Protein AF-A0A3M0XIN8-F1 (afdb_monomer)

pLDDT: mean 75.92, std 19.98, range [23.17, 98.25]

Nearest PDB structures (foldseek):
  4cpk-assembly1_A  TM=5.750E-01  e=1.417E-03  Staphylococcus aureus subsp. aureus Mu50
  8i2f-assembly2_C  TM=5.370E-01  e=3.626E-02  Bacillus subtilis subsp. subtilis str. 168
  1mwr-assembly1_A  TM=4.552E-01  e=2.876E-02  Staphylococcus aureus
  6u5v-assembly1_B  TM=6.099E-01  e=3.314E+00  Candida albicans
  8psp-assembly1_G  TM=5.848E-01  e=4.427E+00  Saccharomyces cerevisiae

Foldseek 3Di:
DDDDDDDPPPPPDPDPPPPDDFLLQVQALAWAFADVDPRWIWAQHNPVSAIFTPRDPVRVVCCLPVFADADEPLLLLQFQADAFPDPADQQCPLRHHCVVCVVLVAHSNDQQRCPPPHGLVRCSVVQHRSNDDGHGNHDLVSLLVCASHWHFHPHDPRWIWRQHNPPSHIFTPRDPVSVVSCCVPGHHYDYPVSNVSGHHDPPPPDDPDDDDDDDDDDDDDDDDQADDPLRLLLQLLVCLQVVPLVSNLVQADPVQSVVSSVVSVPDDNVSSNVVSVQSNQWDFPDDDPFKTKTWGWDQDPVVRDTDIDIWMWGADPSHTHTRHD

Mean predicted aligned error: 16.56 Å

Structure (mmCIF, N/CA/C/O backbone):
data_AF-A0A3M0XIN8-F1
#
_entry.id   AF-A0A3M0XIN8-F1
#
loop_
_atom_site.group_PDB
_atom_site.id
_atom_site.type_symbol
_atom_site.label_atom_id
_atom_site.label_alt_id
_atom_site.label_comp_id
_atom_site.label_asym_id
_atom_site.label_entity_id
_atom_site.label_seq_id
_atom_site.pdbx_PDB_ins_code
_atom_site.Cartn_x
_atom_site.Cartn_y
_atom_site.Cartn_z
_atom_site.occupancy
_atom_site.B_iso_or_equiv
_atom_site.auth_seq_id
_atom_site.auth_comp_id
_atom_site.auth_asym_id
_atom_site.auth_atom_id
_atom_site.pdbx_PDB_model_num
ATOM 1 N N . MET A 1 1 ? 64.060 -56.403 12.884 1.00 42.75 1 MET A N 1
ATOM 2 C CA . MET A 1 1 ? 63.038 -55.554 13.541 1.00 42.75 1 MET A CA 1
ATOM 3 C C . MET A 1 1 ? 62.208 -54.887 12.451 1.00 42.75 1 MET A C 1
ATOM 5 O O . MET A 1 1 ? 62.744 -54.102 11.682 1.00 42.75 1 MET A O 1
ATOM 9 N N . SER A 1 2 ? 60.948 -55.305 12.310 1.00 39.19 2 SER A N 1
ATOM 10 C CA . SER A 1 2 ? 60.020 -54.886 11.249 1.00 39.19 2 SER A CA 1
ATOM 11 C C . SER A 1 2 ? 59.464 -53.485 11.537 1.00 39.19 2 SER A C 1
ATOM 13 O O . SER A 1 2 ? 58.863 -53.271 12.589 1.00 39.19 2 SER A O 1
ATOM 15 N N . LYS A 1 3 ? 59.677 -52.527 10.624 1.00 45.31 3 LYS A N 1
ATOM 16 C CA . LYS A 1 3 ? 59.011 -51.217 10.651 1.00 45.31 3 LYS A CA 1
ATOM 17 C C . LYS A 1 3 ? 57.655 -51.361 9.960 1.00 45.31 3 LYS A C 1
ATOM 19 O O . LYS A 1 3 ? 57.592 -51.507 8.744 1.00 45.31 3 LYS A O 1
ATOM 24 N N . LYS A 1 4 ? 56.578 -51.350 10.748 1.00 48.75 4 LYS A N 1
ATOM 25 C CA . LYS A 1 4 ? 55.200 -51.276 10.250 1.00 48.75 4 LYS A CA 1
ATOM 26 C C . LYS A 1 4 ? 54.926 -49.846 9.775 1.00 48.75 4 LYS A C 1
ATOM 28 O O . LYS A 1 4 ? 54.959 -48.921 10.581 1.00 48.75 4 LYS A O 1
ATOM 33 N N . SER A 1 5 ? 54.674 -49.678 8.481 1.00 47.00 5 SER A N 1
ATOM 34 C CA . SER A 1 5 ? 54.182 -48.427 7.902 1.00 47.00 5 SER A CA 1
ATOM 35 C C . SER A 1 5 ? 52.729 -48.205 8.322 1.00 47.00 5 SER A C 1
ATOM 37 O O . SER A 1 5 ? 51.863 -49.034 8.048 1.00 47.00 5 SER A O 1
ATOM 39 N N . LEU A 1 6 ? 52.480 -47.098 9.018 1.00 45.12 6 LEU A N 1
ATOM 40 C CA . LEU A 1 6 ? 51.159 -46.636 9.429 1.00 45.12 6 LEU A CA 1
ATOM 41 C C . LEU A 1 6 ? 50.484 -45.967 8.220 1.00 45.12 6 LEU A C 1
ATOM 43 O O . LEU A 1 6 ? 50.912 -44.898 7.789 1.00 45.12 6 LEU A O 1
ATOM 47 N N . LEU A 1 7 ? 49.468 -46.612 7.642 1.00 42.19 7 LEU A N 1
ATOM 48 C CA . LEU A 1 7 ? 48.639 -46.028 6.586 1.00 42.19 7 LEU A CA 1
ATOM 49 C C . LEU A 1 7 ? 47.695 -44.991 7.222 1.00 42.19 7 LEU A C 1
ATOM 51 O O . LEU A 1 7 ? 46.788 -45.351 7.971 1.00 42.19 7 LEU A O 1
ATOM 55 N N . LEU A 1 8 ? 47.913 -43.706 6.938 1.00 36.47 8 LEU A N 1
ATOM 56 C CA . LEU A 1 8 ? 46.990 -42.626 7.284 1.00 36.47 8 LEU A CA 1
ATOM 57 C C . LEU A 1 8 ? 45.824 -42.648 6.283 1.00 36.47 8 LEU A C 1
ATOM 59 O O . LEU A 1 8 ? 45.954 -42.178 5.155 1.00 36.47 8 LEU A O 1
ATOM 63 N N . VAL A 1 9 ? 44.687 -43.218 6.680 1.00 40.03 9 VAL A N 1
ATOM 64 C CA . VAL A 1 9 ? 43.432 -43.095 5.927 1.00 40.03 9 VAL A CA 1
ATOM 65 C C . VAL A 1 9 ? 42.894 -41.686 6.173 1.00 40.03 9 VAL A C 1
ATOM 67 O O . VAL A 1 9 ? 42.316 -41.403 7.219 1.00 40.03 9 VAL A O 1
ATOM 70 N N . VAL A 1 10 ? 43.112 -40.785 5.215 1.00 41.00 10 VAL A N 1
ATOM 71 C CA . VAL A 1 10 ? 42.422 -39.492 5.167 1.00 41.00 10 VAL A CA 1
ATOM 72 C C . VAL A 1 10 ? 40.979 -39.784 4.769 1.00 41.00 10 VAL A C 1
ATOM 74 O O . VAL A 1 10 ? 40.673 -39.985 3.595 1.00 41.00 10 VAL A O 1
ATOM 77 N N . ALA A 1 11 ? 40.093 -39.871 5.760 1.00 41.28 11 ALA A N 1
ATOM 78 C CA . ALA A 1 11 ? 38.659 -39.875 5.523 1.00 41.28 11 ALA A CA 1
ATOM 79 C C . ALA A 1 11 ? 38.282 -38.517 4.916 1.00 41.28 11 ALA A C 1
ATOM 81 O O . ALA A 1 11 ? 38.272 -37.493 5.601 1.00 41.28 11 ALA A O 1
ATOM 82 N N . LEU A 1 12 ? 38.022 -38.509 3.609 1.00 38.88 12 LEU A N 1
ATOM 83 C CA . LEU A 1 12 ? 37.466 -37.369 2.897 1.00 38.88 12 LEU A CA 1
ATOM 84 C C . LEU A 1 12 ? 36.019 -37.191 3.389 1.00 38.88 12 LEU A C 1
ATOM 86 O O . LEU A 1 12 ? 35.095 -37.823 2.884 1.00 38.88 12 LEU A O 1
ATOM 90 N N . LEU A 1 13 ? 35.829 -36.391 4.440 1.00 40.19 13 LEU A N 1
ATOM 91 C CA . LEU A 1 13 ? 34.501 -35.934 4.841 1.00 40.19 13 LEU A CA 1
ATOM 92 C C . LEU A 1 13 ? 33.898 -35.167 3.653 1.00 40.19 13 LEU A C 1
ATOM 94 O O . LEU A 1 13 ? 34.553 -34.248 3.150 1.00 40.19 13 LEU A O 1
ATOM 98 N N . PRO A 1 14 ? 32.691 -35.514 3.173 1.00 46.03 14 PRO A N 1
ATOM 99 C CA . PRO A 1 14 ? 32.048 -34.732 2.134 1.00 46.03 14 PRO A CA 1
ATOM 100 C C . PRO A 1 14 ? 31.790 -33.334 2.694 1.00 46.03 14 PRO A C 1
ATOM 102 O O . PRO A 1 14 ? 31.090 -33.159 3.692 1.00 46.03 14 PRO A O 1
ATOM 105 N N . LEU A 1 15 ? 32.403 -32.340 2.054 1.00 45.53 15 LEU A N 1
ATOM 106 C CA . LEU A 1 15 ? 32.140 -30.934 2.301 1.00 45.53 15 LEU A CA 1
ATOM 107 C C . LEU A 1 15 ? 30.662 -30.695 1.953 1.00 45.53 15 LEU A C 1
ATOM 109 O O . LEU A 1 15 ? 30.295 -30.655 0.780 1.00 45.53 15 LEU A O 1
ATOM 113 N N . LEU A 1 16 ? 29.799 -30.606 2.967 1.00 47.28 16 LEU A N 1
ATOM 114 C CA . LEU A 1 16 ? 28.417 -30.160 2.807 1.00 47.28 16 LEU A CA 1
ATOM 115 C C . LEU A 1 16 ? 28.463 -28.708 2.321 1.00 47.28 16 LEU A C 1
ATOM 117 O O . LEU A 1 16 ? 28.571 -27.772 3.111 1.00 47.28 16 LEU A O 1
ATOM 121 N N . ALA A 1 17 ? 28.429 -28.528 1.002 1.00 44.97 17 ALA A N 1
ATOM 122 C CA . ALA A 1 17 ? 28.201 -27.242 0.372 1.00 44.97 17 ALA A CA 1
ATOM 123 C C . ALA A 1 17 ? 26.781 -26.790 0.736 1.00 44.97 17 ALA A C 1
ATOM 125 O O . ALA A 1 17 ? 25.807 -27.158 0.083 1.00 44.97 17 ALA A O 1
ATOM 126 N N . GLY A 1 18 ? 26.647 -26.025 1.821 1.00 46.50 18 GLY A N 1
ATOM 127 C CA . GLY A 1 18 ? 25.430 -25.266 2.071 1.00 46.50 18 GLY A CA 1
ATOM 128 C C . GLY A 1 18 ? 25.235 -24.311 0.899 1.00 46.50 18 GLY A C 1
ATOM 129 O O . GLY A 1 18 ? 26.095 -23.466 0.655 1.00 46.50 18 GLY A O 1
ATOM 130 N N . ALA A 1 19 ? 24.152 -24.477 0.139 1.00 44.69 19 ALA A N 1
ATOM 131 C CA . ALA A 1 19 ? 23.822 -23.575 -0.955 1.00 44.69 19 ALA A CA 1
ATOM 132 C C . ALA A 1 19 ? 23.738 -22.146 -0.398 1.00 44.69 19 ALA A C 1
ATOM 134 O O . ALA A 1 19 ? 22.892 -21.845 0.446 1.00 44.69 19 ALA A O 1
ATOM 135 N N . THR A 1 20 ? 24.644 -21.268 -0.821 1.00 54.94 20 THR A N 1
ATOM 136 C CA . THR A 1 20 ? 24.568 -19.851 -0.479 1.00 54.94 20 THR A CA 1
ATOM 137 C C . THR A 1 20 ? 23.297 -19.286 -1.099 1.00 54.94 20 THR A C 1
ATOM 139 O O . THR A 1 20 ? 23.086 -19.393 -2.306 1.00 54.94 20 THR A O 1
ATOM 142 N N . SER A 1 21 ? 22.420 -18.706 -0.277 1.00 71.31 21 SER A N 1
ATOM 143 C CA . SER A 1 21 ? 21.188 -18.116 -0.796 1.00 71.31 21 SER A CA 1
ATOM 144 C C . SER A 1 21 ? 21.505 -16.951 -1.736 1.00 71.31 21 SER A C 1
ATOM 146 O O . SER A 1 21 ? 22.365 -16.108 -1.439 1.00 71.31 21 SER A O 1
ATOM 148 N N . SER A 1 22 ? 20.822 -16.915 -2.883 1.00 87.50 22 SER A N 1
ATOM 149 C CA . SER A 1 22 ? 20.976 -15.844 -3.867 1.00 87.50 22 SER A CA 1
ATOM 150 C C . SER A 1 22 ? 20.542 -14.507 -3.264 1.00 87.50 22 SER A C 1
ATOM 152 O O . SER A 1 22 ? 19.762 -14.454 -2.307 1.00 87.50 22 SER A O 1
ATOM 154 N N . LEU A 1 23 ? 21.026 -13.392 -3.818 1.00 78.31 23 LEU A N 1
ATOM 155 C CA . LEU A 1 23 ? 20.613 -12.072 -3.339 1.00 78.31 23 LEU A CA 1
ATOM 156 C C . LEU A 1 23 ? 19.090 -11.877 -3.460 1.00 78.31 23 LEU A C 1
ATOM 158 O O . LEU A 1 23 ? 18.475 -11.317 -2.557 1.00 78.31 23 LEU A O 1
ATOM 162 N N . ALA A 1 24 ? 18.477 -12.425 -4.514 1.00 84.69 24 ALA A N 1
ATOM 163 C CA . ALA A 1 24 ? 17.028 -12.428 -4.694 1.00 84.69 24 ALA A CA 1
ATOM 164 C C . ALA A 1 24 ? 16.291 -13.163 -3.559 1.00 84.69 24 ALA A C 1
ATOM 166 O O . ALA A 1 24 ? 15.274 -12.674 -3.085 1.00 84.69 24 ALA A O 1
ATOM 167 N N . GLN A 1 25 ? 16.823 -14.288 -3.064 1.00 87.19 25 GLN A N 1
ATOM 168 C CA . GLN A 1 25 ? 16.252 -15.002 -1.911 1.00 87.19 25 GLN A CA 1
ATOM 169 C C . GLN A 1 25 ? 16.385 -14.203 -0.612 1.00 87.19 25 GLN A C 1
ATOM 171 O O . GLN A 1 25 ? 15.470 -14.190 0.203 1.00 87.19 25 GLN A O 1
ATOM 176 N N . LYS A 1 26 ? 17.513 -13.512 -0.417 1.00 86.81 26 LYS A N 1
ATOM 177 C CA . LYS A 1 26 ? 17.740 -12.671 0.772 1.00 86.81 26 LYS A CA 1
ATOM 178 C C . LYS A 1 26 ? 16.840 -11.437 0.800 1.00 86.81 26 LYS A C 1
ATOM 180 O O . LYS A 1 26 ? 16.475 -10.969 1.874 1.00 86.81 26 LYS A O 1
ATOM 185 N N . LEU A 1 27 ? 16.512 -10.910 -0.377 1.00 88.69 27 LEU A N 1
ATOM 186 C CA . LEU A 1 27 ? 15.676 -9.726 -0.552 1.00 88.69 27 LEU A CA 1
ATOM 187 C C . LEU A 1 27 ? 14.231 -10.071 -0.931 1.00 88.69 27 LEU A C 1
ATOM 189 O O . LEU A 1 27 ? 13.465 -9.169 -1.248 1.00 88.69 27 LEU A O 1
ATOM 193 N N . ALA A 1 28 ? 13.850 -11.349 -0.882 1.00 89.56 28 ALA A N 1
ATOM 194 C CA . ALA A 1 28 ? 12.507 -11.810 -1.197 1.00 89.56 28 ALA A CA 1
ATOM 195 C C . ALA A 1 28 ? 11.462 -11.042 -0.377 1.00 89.56 28 ALA A C 1
ATOM 197 O O . ALA A 1 28 ? 11.567 -10.928 0.846 1.00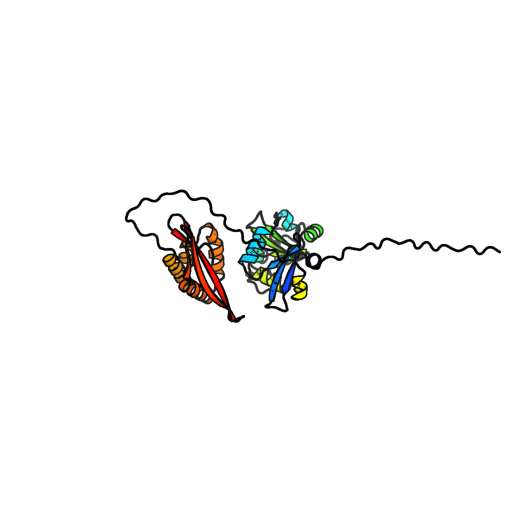 89.56 28 ALA A O 1
ATOM 198 N N . GLY A 1 29 ? 10.465 -10.493 -1.068 1.00 88.06 29 GLY A N 1
ATOM 199 C CA . GLY A 1 29 ? 9.383 -9.743 -0.452 1.00 88.06 29 GLY A CA 1
ATOM 200 C C . GLY A 1 29 ? 9.743 -8.325 -0.012 1.00 88.06 29 GLY A C 1
ATOM 201 O O . GLY A 1 29 ? 8.911 -7.662 0.596 1.00 88.06 29 GLY A O 1
ATOM 202 N N . ARG A 1 30 ? 10.966 -7.851 -0.281 1.00 88.69 30 ARG A N 1
ATOM 203 C CA . ARG A 1 30 ? 11.394 -6.487 0.046 1.00 88.69 30 ARG A CA 1
ATOM 204 C C . ARG A 1 30 ? 11.024 -5.514 -1.059 1.00 88.69 30 ARG A C 1
ATOM 206 O O . ARG A 1 30 ? 11.036 -5.850 -2.246 1.00 88.69 30 ARG A O 1
ATOM 213 N N . ILE A 1 31 ? 10.814 -4.275 -0.636 1.00 87.31 31 ILE A N 1
ATOM 214 C CA . ILE A 1 31 ? 10.874 -3.115 -1.511 1.00 87.31 31 ILE A CA 1
ATOM 215 C C . ILE A 1 31 ? 12.294 -2.548 -1.434 1.00 87.31 31 ILE A C 1
ATOM 217 O O . ILE A 1 31 ? 12.891 -2.468 -0.358 1.00 87.31 31 ILE A O 1
ATOM 221 N N . LEU A 1 32 ? 12.862 -2.217 -2.585 1.00 80.69 32 LEU A N 1
ATOM 222 C CA . LEU A 1 32 ? 14.227 -1.748 -2.745 1.00 80.69 32 LEU A CA 1
ATOM 223 C C . LEU A 1 32 ? 14.214 -0.367 -3.384 1.00 80.69 32 LEU A C 1
ATOM 225 O O . LEU A 1 32 ? 13.462 -0.136 -4.328 1.00 80.69 32 LEU A O 1
ATOM 229 N N . LEU A 1 33 ? 15.083 0.514 -2.906 1.00 74.81 33 LEU A N 1
ATOM 230 C CA . LEU A 1 33 ? 15.319 1.825 -3.489 1.00 74.81 33 LEU A CA 1
ATOM 231 C C . LEU A 1 33 ? 16.705 1.831 -4.126 1.00 74.81 33 LEU A C 1
ATOM 233 O O . LEU A 1 33 ? 17.709 1.632 -3.443 1.00 74.81 33 LEU A O 1
ATOM 237 N N . GLN A 1 34 ? 16.771 2.034 -5.434 1.00 70.62 34 GLN A N 1
ATOM 238 C CA . GLN A 1 34 ? 18.028 2.096 -6.166 1.00 70.62 34 GLN A CA 1
ATOM 239 C C . GLN A 1 34 ? 18.711 3.444 -5.913 1.00 70.62 34 GLN A C 1
ATOM 241 O O . GLN A 1 34 ? 18.232 4.481 -6.368 1.00 70.62 34 GLN A O 1
ATOM 246 N N . VAL A 1 35 ? 19.816 3.431 -5.163 1.00 61.00 35 VAL A N 1
ATOM 247 C CA . VAL A 1 35 ? 20.419 4.656 -4.596 1.00 61.00 35 VAL A CA 1
ATOM 248 C C . VAL A 1 35 ? 21.470 5.324 -5.487 1.00 61.00 35 VAL A C 1
ATOM 250 O O . VAL A 1 35 ? 21.801 6.481 -5.258 1.00 61.00 35 VAL A O 1
ATOM 253 N N . GLU A 1 36 ? 22.007 4.614 -6.483 1.00 47.59 36 GLU A N 1
ATOM 254 C CA . GLU A 1 36 ? 23.047 5.123 -7.400 1.00 47.59 36 GLU A CA 1
ATOM 255 C C . GLU A 1 36 ? 22.463 5.710 -8.698 1.00 47.59 36 GLU A C 1
ATOM 257 O O . GLU A 1 36 ? 23.160 6.396 -9.444 1.00 47.59 36 GLU A O 1
ATOM 262 N N . ALA A 1 37 ? 21.171 5.477 -8.938 1.00 52.09 37 ALA A N 1
ATOM 263 C CA . ALA A 1 37 ? 20.400 6.015 -10.053 1.00 52.09 37 ALA A CA 1
ATOM 264 C C . ALA A 1 37 ? 19.354 7.037 -9.553 1.00 52.09 37 ALA A C 1
ATOM 266 O O . ALA A 1 37 ? 19.467 7.584 -8.459 1.00 52.09 37 ALA A O 1
ATOM 267 N N . HIS A 1 38 ? 18.302 7.293 -10.334 1.00 51.31 38 HIS A N 1
ATOM 268 C CA . HIS A 1 38 ? 17.256 8.290 -10.053 1.00 51.31 38 HIS A CA 1
ATOM 269 C C . HIS A 1 38 ? 16.295 7.949 -8.886 1.00 51.31 38 HIS A C 1
ATOM 271 O O . HIS A 1 38 ? 15.195 8.493 -8.832 1.00 51.31 38 HIS A O 1
ATOM 277 N N . GLY A 1 39 ? 16.664 7.060 -7.954 1.00 58.84 39 GLY A N 1
ATOM 278 C CA . GLY A 1 39 ? 15.794 6.675 -6.833 1.00 58.84 39 GLY A CA 1
ATOM 279 C C . GLY A 1 39 ? 14.649 5.742 -7.236 1.00 58.84 39 GLY A C 1
ATOM 280 O O . GLY A 1 39 ? 13.531 5.876 -6.747 1.00 58.84 39 GLY A O 1
ATOM 281 N N . GLU A 1 40 ? 14.905 4.810 -8.154 1.00 71.19 40 GLU A N 1
ATOM 282 C CA . GLU A 1 40 ? 13.899 3.863 -8.636 1.00 71.19 40 GLU A CA 1
ATOM 283 C C . GLU A 1 40 ? 13.495 2.855 -7.556 1.00 71.19 40 GLU A C 1
ATOM 285 O O . GLU A 1 40 ? 14.345 2.255 -6.894 1.00 71.19 40 GLU A O 1
ATOM 290 N N . ALA A 1 41 ? 12.187 2.641 -7.404 1.00 73.25 41 ALA A N 1
ATOM 291 C CA . ALA A 1 41 ? 11.645 1.659 -6.477 1.00 73.25 41 ALA A CA 1
ATOM 292 C C . ALA A 1 41 ? 11.391 0.316 -7.173 1.00 73.25 41 ALA A C 1
ATOM 294 O O . ALA A 1 41 ? 10.845 0.256 -8.279 1.00 73.25 41 ALA A O 1
ATOM 295 N N . TRP A 1 42 ? 11.751 -0.769 -6.494 1.00 81.81 42 TRP A N 1
ATOM 296 C CA . TRP A 1 42 ? 11.631 -2.135 -6.992 1.00 81.81 42 TRP A CA 1
ATOM 297 C C . TRP A 1 42 ? 11.012 -3.043 -5.934 1.00 81.81 42 TRP A C 1
ATOM 299 O O . TRP A 1 42 ? 11.389 -2.979 -4.772 1.00 81.81 42 TRP A O 1
ATOM 309 N N . TYR A 1 43 ? 10.117 -3.940 -6.328 1.00 88.12 43 TYR A N 1
ATOM 310 C CA . TYR A 1 43 ? 9.595 -5.002 -5.470 1.00 88.12 43 TYR A CA 1
ATOM 311 C C . TYR A 1 43 ? 10.193 -6.347 -5.870 1.00 88.12 43 TYR A C 1
ATOM 313 O O . TYR A 1 43 ? 10.122 -6.719 -7.040 1.00 88.12 43 TYR A O 1
ATOM 321 N N . VAL A 1 44 ? 10.757 -7.101 -4.925 1.00 88.50 44 VAL A N 1
ATOM 322 C CA . VAL A 1 44 ? 11.227 -8.471 -5.177 1.00 88.50 44 VAL A CA 1
ATOM 323 C C . VAL A 1 44 ? 10.117 -9.446 -4.808 1.00 88.50 44 VAL A C 1
ATOM 325 O O . VAL A 1 44 ? 9.831 -9.649 -3.631 1.0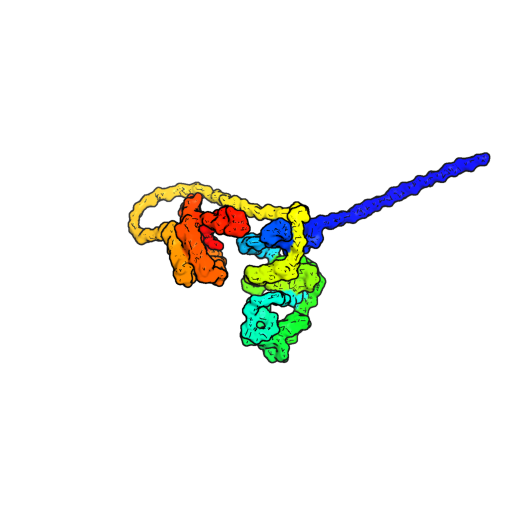0 88.50 44 VAL A O 1
ATOM 328 N N . ASN A 1 45 ? 9.498 -10.084 -5.797 1.00 87.88 45 ASN A N 1
ATOM 329 C CA . ASN A 1 45 ? 8.422 -11.035 -5.536 1.00 87.88 45 ASN A CA 1
ATOM 330 C C . ASN A 1 45 ? 8.965 -12.271 -4.785 1.00 87.88 45 ASN A C 1
ATOM 332 O O . ASN A 1 45 ? 9.913 -12.897 -5.266 1.00 87.88 45 ASN A O 1
ATOM 336 N N . PRO A 1 46 ? 8.383 -12.660 -3.635 1.00 87.31 46 PRO A N 1
ATOM 337 C CA . PRO A 1 46 ? 8.920 -13.734 -2.803 1.00 87.31 46 PRO A CA 1
ATOM 338 C C . PRO A 1 46 ? 8.728 -15.134 -3.402 1.00 87.31 46 PRO A C 1
ATOM 340 O O . PRO A 1 46 ? 9.442 -16.053 -3.013 1.00 87.31 46 PRO A O 1
ATOM 343 N N . THR A 1 47 ? 7.802 -15.303 -4.351 1.00 84.81 47 THR A N 1
ATOM 344 C CA . THR A 1 47 ? 7.528 -16.594 -5.000 1.00 84.81 47 THR A CA 1
ATOM 345 C C . THR A 1 47 ? 8.437 -16.811 -6.207 1.00 84.81 47 THR A C 1
ATOM 347 O O . THR A 1 47 ? 9.142 -17.811 -6.295 1.00 84.81 47 THR A O 1
ATOM 350 N N . GLY A 1 48 ? 8.439 -15.862 -7.144 1.00 84.44 48 GLY A N 1
ATOM 351 C CA . GLY A 1 48 ? 9.198 -15.947 -8.388 1.00 84.44 48 GLY A CA 1
ATOM 352 C C . GLY A 1 48 ? 10.635 -15.449 -8.278 1.00 84.44 48 GLY A C 1
ATOM 353 O O . GLY A 1 48 ? 11.409 -15.693 -9.196 1.00 84.44 48 GLY A O 1
ATOM 354 N N . LEU A 1 49 ? 11.001 -14.735 -7.206 1.00 87.31 49 LEU A N 1
ATOM 355 C CA . LEU A 1 49 ? 12.335 -14.152 -6.987 1.00 87.31 49 LEU A CA 1
ATOM 356 C C . LEU A 1 49 ? 12.799 -13.193 -8.097 1.00 87.31 49 LEU A C 1
ATOM 358 O O . LEU A 1 49 ? 13.995 -12.968 -8.283 1.00 87.31 49 LEU A O 1
ATOM 362 N N . HIS A 1 50 ? 11.839 -12.606 -8.810 1.00 86.69 50 HIS A N 1
ATOM 363 C CA . HIS A 1 50 ? 12.076 -11.549 -9.784 1.00 86.69 50 HIS A CA 1
ATOM 364 C C . HIS A 1 50 ? 11.790 -10.184 -9.165 1.00 86.69 50 HIS A C 1
ATOM 366 O O . HIS A 1 50 ? 10.895 -10.048 -8.324 1.00 86.69 50 HIS A O 1
ATOM 372 N N . ARG A 1 51 ? 12.524 -9.165 -9.614 1.00 84.75 51 ARG A N 1
ATOM 373 C CA . ARG A 1 51 ? 12.237 -7.769 -9.293 1.00 84.75 51 ARG A CA 1
ATOM 374 C C . ARG A 1 51 ? 11.271 -7.153 -10.301 1.00 84.75 51 ARG A C 1
ATOM 376 O O . ARG A 1 51 ? 11.397 -7.374 -11.506 1.00 84.75 51 ARG A O 1
ATOM 383 N N . TYR A 1 52 ? 10.364 -6.334 -9.792 1.00 82.19 52 TYR A N 1
ATOM 384 C CA . TYR A 1 52 ? 9.371 -5.587 -10.547 1.00 82.19 52 TYR A CA 1
ATOM 385 C C . TYR A 1 52 ? 9.536 -4.104 -10.265 1.00 82.19 52 TYR A C 1
ATOM 387 O O . TYR A 1 52 ? 9.760 -3.708 -9.124 1.00 82.19 52 TYR A O 1
ATOM 395 N N . TYR A 1 53 ? 9.441 -3.289 -11.305 1.00 76.44 53 TYR A N 1
ATOM 396 C CA . TYR A 1 53 ? 9.561 -1.846 -11.177 1.00 76.44 53 TYR A CA 1
ATOM 397 C C . TYR A 1 53 ? 8.273 -1.245 -10.599 1.00 76.44 53 TYR A C 1
ATOM 399 O O . TYR A 1 53 ? 7.185 -1.527 -11.096 1.00 76.44 53 TYR A O 1
ATOM 407 N N . LEU A 1 54 ? 8.401 -0.418 -9.559 1.00 72.44 54 LEU A N 1
ATOM 408 C CA . LEU A 1 54 ? 7.291 0.275 -8.889 1.00 72.44 54 LEU A CA 1
ATOM 409 C C . LEU A 1 54 ? 7.193 1.758 -9.268 1.00 72.44 54 LEU A C 1
ATOM 411 O O . LEU A 1 54 ? 6.261 2.435 -8.848 1.00 72.44 54 LEU A O 1
ATOM 415 N N . GLY A 1 55 ? 8.150 2.283 -10.039 1.00 60.00 55 GLY A N 1
ATOM 416 C CA . GLY A 1 55 ? 8.264 3.721 -10.292 1.00 60.00 55 GLY A CA 1
ATOM 417 C C . GLY A 1 55 ? 7.172 4.319 -11.182 1.00 60.00 55 GLY A C 1
ATOM 418 O O . GLY A 1 55 ? 7.178 5.531 -11.382 1.00 60.00 55 GLY A O 1
ATOM 419 N N . ARG A 1 56 ? 6.238 3.511 -11.710 1.00 56.94 56 ARG A N 1
ATOM 420 C CA . ARG A 1 56 ? 5.065 4.018 -12.437 1.00 56.94 56 ARG A CA 1
ATOM 421 C C . ARG A 1 56 ? 3.760 3.326 -12.023 1.00 56.94 56 ARG A C 1
ATOM 423 O O . ARG A 1 56 ? 3.776 2.105 -11.812 1.00 56.94 56 ARG A O 1
ATOM 430 N N . PRO A 1 57 ? 2.634 4.064 -11.950 1.00 53.88 57 PRO A N 1
ATOM 431 C CA . PRO A 1 57 ? 1.338 3.519 -11.545 1.00 53.88 57 PRO A CA 1
ATOM 432 C C . PRO A 1 57 ? 0.875 2.308 -12.365 1.00 53.88 57 PRO A C 1
ATOM 434 O O . PRO A 1 57 ? 0.349 1.356 -11.794 1.00 53.88 57 PRO A O 1
ATOM 437 N N . GLU A 1 58 ? 1.116 2.286 -13.679 1.00 55.28 58 GLU A N 1
ATOM 438 C CA . GLU A 1 58 ? 0.711 1.189 -14.567 1.00 55.28 58 GLU A CA 1
ATOM 439 C C . GLU A 1 58 ? 1.422 -0.136 -14.246 1.00 55.28 58 GLU A C 1
ATOM 441 O O . GLU A 1 58 ? 0.823 -1.212 -14.330 1.00 55.28 58 GLU A O 1
ATOM 446 N N . TYR A 1 59 ? 2.684 -0.072 -13.812 1.00 60.66 59 TYR A N 1
ATOM 447 C CA . TYR A 1 59 ? 3.447 -1.250 -13.404 1.00 60.66 59 TYR A CA 1
ATOM 448 C C . TYR A 1 59 ? 3.078 -1.697 -11.991 1.00 60.66 59 TYR A C 1
ATOM 450 O O . TYR A 1 59 ? 2.934 -2.898 -11.757 1.00 60.66 59 TYR A O 1
ATOM 458 N N . ALA A 1 60 ? 2.845 -0.748 -11.079 1.00 62.12 60 ALA A N 1
ATOM 459 C CA . ALA A 1 60 ? 2.340 -1.034 -9.738 1.00 62.12 60 ALA A CA 1
ATOM 460 C C . ALA A 1 60 ? 0.962 -1.719 -9.789 1.00 62.12 60 ALA A C 1
ATOM 462 O O . ALA A 1 60 ? 0.745 -2.719 -9.107 1.00 62.12 60 ALA A O 1
ATOM 463 N N . TRP A 1 61 ? 0.065 -1.260 -10.666 1.00 58.84 61 TRP A N 1
ATOM 464 C CA . TRP A 1 61 ? -1.220 -1.911 -10.921 1.00 58.84 61 TRP A CA 1
ATOM 465 C C . TRP A 1 61 ? -1.058 -3.335 -11.458 1.00 58.84 61 TRP A C 1
ATOM 467 O O . TRP A 1 61 ? -1.708 -4.255 -10.966 1.00 58.84 61 TRP A O 1
ATOM 477 N N . LYS A 1 62 ? -0.164 -3.551 -12.432 1.00 63.25 62 LYS A N 1
ATOM 478 C CA . LYS A 1 62 ? 0.083 -4.890 -12.987 1.00 63.25 62 LYS A CA 1
ATOM 479 C C . LYS A 1 62 ? 0.648 -5.851 -11.935 1.00 63.25 62 LYS A C 1
ATOM 481 O O . LYS A 1 62 ? 0.232 -7.000 -11.892 1.00 63.25 62 LYS A O 1
ATOM 486 N N . ILE A 1 63 ? 1.518 -5.378 -11.042 1.00 68.62 63 ILE A N 1
ATOM 487 C CA . ILE A 1 63 ? 1.982 -6.143 -9.871 1.00 68.62 63 ILE A CA 1
ATOM 488 C C . ILE A 1 63 ? 0.798 -6.513 -8.972 1.00 68.62 63 ILE A C 1
ATOM 490 O O . ILE A 1 63 ? 0.647 -7.680 -8.618 1.00 68.62 63 ILE A O 1
ATOM 494 N N . MET A 1 64 ? -0.067 -5.546 -8.646 1.00 66.12 64 MET A N 1
ATOM 495 C CA . MET A 1 64 ? -1.245 -5.791 -7.812 1.00 66.12 64 MET A CA 1
ATOM 496 C C . MET A 1 64 ? -2.241 -6.756 -8.465 1.00 66.12 64 MET A C 1
ATOM 498 O O . MET A 1 64 ? -2.842 -7.557 -7.762 1.00 66.12 64 MET A O 1
ATOM 502 N N . ARG A 1 65 ? -2.411 -6.736 -9.786 1.00 64.00 65 ARG A N 1
ATOM 503 C CA . ARG A 1 65 ? -3.333 -7.640 -10.487 1.00 64.00 65 ARG A CA 1
ATOM 504 C C . ARG A 1 65 ? -2.745 -9.034 -10.719 1.00 64.00 65 ARG A C 1
ATOM 506 O O . ARG A 1 65 ? -3.426 -10.023 -10.483 1.00 64.00 65 ARG A O 1
ATOM 513 N N . ASP A 1 66 ? -1.508 -9.108 -11.203 1.00 66.62 66 ASP A N 1
ATOM 514 C CA . ASP A 1 66 ? -0.928 -10.350 -11.730 1.00 66.62 66 ASP A CA 1
ATOM 515 C C . ASP A 1 66 ? -0.173 -11.145 -10.656 1.00 66.62 66 ASP A C 1
ATOM 517 O O . ASP A 1 66 ? 0.016 -12.351 -10.803 1.00 66.62 66 ASP A O 1
ATOM 521 N N . LEU A 1 67 ? 0.281 -10.485 -9.582 1.00 66.62 67 LEU A N 1
ATOM 522 C CA . LEU A 1 67 ? 1.102 -11.113 -8.539 1.00 66.62 67 LEU A CA 1
ATOM 523 C C . LEU A 1 67 ? 0.428 -11.172 -7.170 1.00 66.62 67 LEU A C 1
ATOM 525 O O . LEU A 1 67 ? 0.943 -11.871 -6.290 1.00 66.62 67 LEU A O 1
ATOM 529 N N . SER A 1 68 ? -0.675 -10.449 -6.958 1.00 67.00 68 SER A N 1
ATOM 530 C CA . SER A 1 68 ? -1.366 -10.523 -5.674 1.00 67.00 68 SER A CA 1
ATOM 531 C C . SER A 1 68 ? -2.051 -11.863 -5.509 1.00 67.00 68 SER A C 1
ATOM 533 O O . SER A 1 68 ? -2.701 -12.384 -6.413 1.00 67.00 68 SER A O 1
ATOM 535 N N . THR A 1 69 ? -1.943 -12.401 -4.303 1.00 75.19 69 THR A N 1
ATOM 536 C CA . THR A 1 69 ? -2.789 -13.518 -3.888 1.00 75.19 69 THR A CA 1
ATOM 537 C C . THR A 1 69 ? -4.084 -12.941 -3.316 1.00 75.19 69 THR A C 1
ATOM 539 O O . THR A 1 69 ? -4.051 -11.924 -2.622 1.00 75.19 69 THR A O 1
ATOM 542 N N . GLY A 1 70 ? -5.230 -13.549 -3.611 1.00 78.94 70 GLY A N 1
ATOM 543 C CA . GLY A 1 70 ? -6.463 -13.216 -2.897 1.00 78.94 70 GLY A CA 1
ATOM 544 C C . GLY A 1 70 ? -6.350 -13.614 -1.424 1.00 78.94 70 GLY A C 1
ATOM 545 O O . GLY A 1 70 ? -5.744 -14.641 -1.116 1.00 78.94 70 GLY A O 1
ATOM 546 N N . ILE A 1 71 ? -6.909 -12.815 -0.520 1.00 87.12 71 ILE A N 1
ATOM 547 C CA . ILE A 1 71 ? -6.993 -13.143 0.907 1.00 87.12 71 ILE A CA 1
ATOM 548 C C . ILE A 1 71 ? -8.406 -12.872 1.428 1.00 87.12 71 ILE A C 1
ATOM 550 O O . ILE A 1 71 ? -9.008 -11.847 1.092 1.00 87.12 71 ILE A O 1
ATOM 554 N N . SER A 1 72 ? -8.931 -13.801 2.230 1.00 88.88 72 SER A N 1
ATOM 555 C CA . SER A 1 72 ? -10.203 -13.629 2.938 1.00 88.88 72 SER A CA 1
ATOM 556 C C . SER A 1 72 ? -10.052 -12.652 4.103 1.00 88.88 72 SER A C 1
ATOM 558 O O . SER A 1 72 ? -8.941 -12.408 4.585 1.00 88.88 72 SER A O 1
ATOM 560 N N . ASN A 1 73 ? -11.168 -12.116 4.590 1.00 89.75 73 ASN A N 1
ATOM 561 C CA . ASN A 1 73 ? -11.183 -11.231 5.754 1.00 89.75 73 ASN A CA 1
ATOM 562 C C . ASN A 1 73 ? -10.648 -11.963 6.998 1.00 89.75 73 ASN A C 1
ATOM 564 O O . ASN A 1 73 ? -9.821 -11.412 7.726 1.00 89.75 73 ASN A O 1
ATOM 568 N N . ASP A 1 74 ? -11.025 -13.233 7.175 1.00 93.88 74 ASP A N 1
ATOM 569 C CA . ASP A 1 74 ? -10.577 -14.087 8.282 1.00 93.88 74 ASP A CA 1
ATOM 570 C C . ASP A 1 74 ? -9.062 -14.319 8.283 1.00 93.88 74 ASP A C 1
ATOM 572 O O . ASP A 1 74 ? -8.414 -14.300 9.333 1.00 93.88 74 ASP A O 1
ATOM 576 N N . ASP A 1 75 ? -8.472 -14.572 7.112 1.00 95.62 75 ASP A N 1
ATOM 577 C CA . ASP A 1 75 ? -7.029 -14.769 6.997 1.00 95.62 75 ASP A CA 1
ATOM 578 C C . ASP A 1 75 ? -6.275 -13.452 7.138 1.00 95.62 75 ASP A C 1
ATOM 580 O O . ASP A 1 75 ? -5.233 -13.404 7.798 1.00 95.62 75 ASP A O 1
ATOM 584 N N . LEU A 1 76 ? -6.812 -12.371 6.572 1.00 95.31 76 LEU A N 1
ATOM 585 C CA . LEU A 1 76 ? -6.229 -11.048 6.704 1.00 95.31 76 LEU A CA 1
ATOM 586 C C . LEU A 1 76 ? -6.177 -10.637 8.180 1.00 95.31 76 LEU A C 1
ATOM 588 O O . LEU A 1 76 ? -5.104 -10.247 8.641 1.00 95.31 76 LEU A O 1
ATOM 592 N N . ALA A 1 77 ? -7.271 -10.821 8.934 1.00 96.06 77 ALA A N 1
ATOM 593 C CA . ALA A 1 77 ? -7.404 -10.511 10.363 1.00 96.06 77 ALA A CA 1
ATOM 594 C C . ALA A 1 77 ? -6.335 -11.168 11.255 1.00 96.06 77 ALA A C 1
ATOM 596 O O . ALA A 1 77 ? -6.003 -10.633 12.311 1.00 96.06 77 ALA A O 1
ATOM 597 N N . LYS A 1 78 ? -5.728 -12.277 10.814 1.00 97.88 78 LYS A N 1
ATOM 598 C CA . LYS A 1 78 ? -4.618 -12.943 11.519 1.00 97.88 78 LYS A CA 1
ATOM 599 C C . LYS A 1 78 ? -3.293 -12.180 11.429 1.00 97.88 78 LYS A C 1
ATOM 601 O O . LYS A 1 78 ? -2.354 -12.505 12.159 1.00 97.88 78 LYS A O 1
ATOM 606 N N . ILE A 1 79 ? -3.181 -11.206 10.529 1.00 98.25 79 ILE A N 1
ATOM 607 C CA . ILE A 1 79 ? -1.983 -10.391 10.309 1.00 98.25 79 ILE A CA 1
ATOM 608 C C . ILE A 1 79 ? -2.186 -9.027 10.986 1.00 98.25 79 ILE A C 1
ATOM 610 O O . ILE A 1 79 ? -3.132 -8.332 10.615 1.00 98.25 79 ILE A O 1
ATOM 614 N N . PRO A 1 80 ? -1.321 -8.607 11.931 1.00 97.94 80 PRO A N 1
ATOM 615 C CA . PRO A 1 80 ? -1.480 -7.329 12.630 1.00 97.94 80 PRO A CA 1
ATOM 616 C C . PRO A 1 80 ? -1.506 -6.131 11.680 1.00 97.94 80 PRO A C 1
ATOM 618 O O . PRO A 1 80 ? -0.758 -6.107 10.702 1.00 97.94 80 PRO A O 1
ATOM 621 N N . ILE A 1 81 ? -2.311 -5.115 11.989 1.00 97.12 81 ILE A N 1
ATOM 622 C CA . ILE A 1 81 ? -2.397 -3.883 11.194 1.00 97.12 81 ILE A CA 1
ATOM 623 C C . ILE A 1 81 ? -1.179 -2.994 11.477 1.00 97.12 81 ILE A C 1
ATOM 625 O O . ILE A 1 81 ? -0.756 -2.801 12.621 1.00 97.12 81 ILE A O 1
ATOM 629 N N . GLY A 1 82 ? -0.576 -2.480 10.410 1.00 95.25 82 GLY A N 1
ATOM 630 C CA . GLY A 1 82 ? 0.513 -1.521 10.445 1.00 95.25 82 GLY A CA 1
ATOM 631 C C . GLY A 1 82 ? 0.005 -0.101 10.234 1.00 95.25 82 GLY A C 1
ATOM 632 O O . GLY A 1 82 ? -0.652 0.181 9.237 1.00 95.25 82 GLY A O 1
ATOM 633 N N . ILE A 1 83 ? 0.367 0.796 11.150 1.00 93.19 83 ILE A N 1
ATOM 634 C CA . ILE A 1 83 ? 0.098 2.231 11.041 1.00 93.19 83 ILE A CA 1
ATOM 635 C C . ILE A 1 83 ? 1.346 2.895 10.458 1.00 93.19 83 ILE A C 1
ATOM 637 O O . ILE A 1 83 ? 2.467 2.655 10.922 1.00 93.19 83 ILE A O 1
ATOM 641 N N . LEU A 1 84 ? 1.165 3.689 9.405 1.00 86.88 84 LEU A N 1
ATOM 642 C CA . LEU A 1 84 ? 2.245 4.462 8.804 1.00 86.88 84 LEU A CA 1
ATOM 643 C C . LEU A 1 84 ? 2.302 5.838 9.460 1.00 86.88 84 LEU A C 1
ATOM 645 O O . LEU A 1 84 ? 1.284 6.507 9.587 1.00 86.88 84 LEU A O 1
ATOM 649 N N . ASN A 1 85 ? 3.502 6.284 9.824 1.00 79.81 85 ASN A N 1
ATOM 650 C CA . ASN A 1 85 ? 3.691 7.621 10.375 1.00 79.81 85 ASN A CA 1
ATOM 651 C C . ASN A 1 85 ? 4.036 8.593 9.239 1.00 79.81 85 ASN A C 1
ATOM 653 O O . ASN A 1 85 ? 5.207 8.808 8.902 1.00 79.81 85 ASN A O 1
ATOM 657 N N . TYR A 1 86 ? 3.003 9.130 8.596 1.00 78.56 86 TYR A N 1
ATOM 658 C CA . TYR A 1 86 ? 3.134 10.164 7.577 1.00 78.56 86 TYR A CA 1
ATOM 659 C C . TYR A 1 86 ? 1.982 11.172 7.686 1.00 78.56 86 TYR A C 1
ATOM 661 O O . TYR A 1 86 ? 0.949 10.880 8.271 1.00 78.56 86 TYR A O 1
ATOM 669 N N . ASN A 1 87 ? 2.162 12.368 7.119 1.00 81.12 87 ASN A N 1
ATOM 670 C CA . ASN A 1 87 ? 1.158 13.434 7.161 1.00 81.12 87 ASN A CA 1
ATOM 671 C C . ASN A 1 87 ? -0.013 13.132 6.201 1.00 81.12 87 ASN A C 1
ATOM 673 O O . ASN A 1 87 ? -0.016 13.593 5.056 1.00 81.12 87 ASN A O 1
ATOM 677 N N . ALA A 1 88 ? -0.939 12.281 6.638 1.00 84.50 88 ALA A N 1
ATOM 678 C CA . ALA A 1 88 ? -2.205 11.986 5.974 1.00 84.50 88 ALA A CA 1
ATOM 679 C C . ALA A 1 88 ? -3.331 12.853 6.561 1.00 84.50 88 ALA A C 1
ATOM 681 O O . ALA A 1 88 ? -3.194 13.319 7.690 1.00 84.50 88 ALA A O 1
ATOM 682 N N . PRO A 1 89 ? -4.453 13.044 5.845 1.00 90.12 89 PRO A N 1
ATOM 683 C CA . PRO A 1 89 ? -5.693 13.466 6.487 1.00 90.12 89 PRO A CA 1
ATOM 684 C C . PRO A 1 89 ? -6.076 12.482 7.602 1.00 90.12 89 PRO A C 1
ATOM 686 O O . PRO A 1 89 ? -6.114 11.279 7.349 1.00 90.12 89 PRO A O 1
ATOM 689 N N . ASP A 1 90 ? -6.317 13.034 8.785 1.00 94.69 90 ASP A N 1
ATOM 690 C CA . ASP A 1 90 ? -6.785 12.386 10.013 1.00 94.69 90 ASP A CA 1
ATOM 691 C C . ASP A 1 90 ? -7.855 13.334 10.573 1.00 94.69 90 ASP A C 1
ATOM 693 O O . ASP A 1 90 ? -7.549 14.421 11.084 1.00 94.69 90 ASP A O 1
ATOM 697 N N . LYS A 1 91 ? -9.118 13.036 10.270 1.00 96.00 91 LYS A N 1
ATOM 698 C CA . LYS A 1 91 ? -10.237 13.968 10.454 1.00 96.00 91 LYS A CA 1
ATOM 699 C C . LYS A 1 91 ? -10.660 14.113 11.909 1.00 96.00 91 LYS A C 1
ATOM 701 O O . LYS A 1 91 ? -11.097 15.205 12.285 1.00 96.00 91 LYS A O 1
ATOM 706 N N . ASP A 1 92 ? -10.576 13.059 12.707 1.00 96.88 92 ASP A N 1
ATOM 707 C CA . ASP A 1 92 ? -10.941 13.105 14.120 1.00 96.88 92 ASP A CA 1
ATOM 708 C C . ASP A 1 92 ? -9.737 13.307 15.047 1.00 96.88 92 ASP A C 1
ATOM 710 O O . ASP A 1 92 ? -9.918 13.790 16.170 1.00 96.88 92 ASP A O 1
ATOM 714 N N . GLY A 1 93 ? -8.513 13.088 14.568 1.00 95.94 93 GLY A N 1
ATOM 715 C CA . GLY A 1 93 ? -7.279 13.326 15.302 1.00 95.94 93 GLY A CA 1
ATOM 716 C C . GLY A 1 93 ? -6.980 12.231 16.321 1.00 95.94 93 GLY A C 1
ATOM 717 O O . GLY A 1 93 ? -6.555 12.559 17.441 1.00 95.94 93 GLY A O 1
ATOM 718 N N . ASP A 1 94 ? -7.287 10.973 16.010 1.00 95.50 94 ASP A N 1
ATOM 719 C CA . ASP A 1 94 ? -6.920 9.807 16.821 1.00 95.50 94 ASP A CA 1
ATOM 720 C C . ASP A 1 94 ? -5.545 9.212 16.443 1.00 95.50 94 ASP A C 1
ATOM 722 O O . ASP A 1 94 ? -4.962 8.451 17.217 1.00 95.50 94 ASP A O 1
ATOM 726 N N . GLY A 1 95 ? -4.966 9.640 15.314 1.00 93.19 95 GLY A N 1
ATOM 727 C CA . GLY A 1 95 ? -3.678 9.168 14.812 1.00 93.19 95 GLY A CA 1
ATOM 728 C C . GLY A 1 95 ? -3.768 8.093 13.725 1.00 93.19 95 GLY A C 1
ATOM 729 O O . GLY A 1 95 ? -2.718 7.588 13.301 1.00 93.19 95 GLY A O 1
ATOM 730 N N . LEU A 1 96 ? -4.966 7.747 13.252 1.00 94.44 96 LEU A N 1
ATOM 731 C CA . LEU A 1 96 ? -5.189 6.973 12.038 1.00 94.44 96 LEU A CA 1
ATOM 732 C C . LEU A 1 96 ? -5.457 7.891 10.843 1.00 94.44 96 LEU A C 1
ATOM 734 O O . LEU A 1 96 ? -5.985 8.988 10.941 1.00 94.44 96 LEU A O 1
ATOM 738 N N . ALA A 1 97 ? -5.022 7.448 9.667 1.00 92.31 97 ALA A N 1
ATOM 739 C CA . ALA A 1 97 ? -5.323 8.159 8.435 1.00 92.31 97 ALA A CA 1
ATOM 740 C C . ALA A 1 97 ? -6.721 7.771 7.941 1.00 92.31 97 ALA A C 1
ATOM 742 O O . ALA A 1 97 ? -7.000 6.573 7.855 1.00 92.31 97 ALA A O 1
ATOM 743 N N . ASP A 1 98 ? -7.508 8.737 7.455 1.00 91.19 98 ASP A N 1
ATOM 744 C CA . ASP A 1 98 ? -8.897 8.533 7.006 1.00 91.19 98 ASP A CA 1
ATOM 745 C C . ASP A 1 98 ? -9.077 7.314 6.077 1.00 91.19 98 ASP A C 1
ATOM 747 O O . ASP A 1 98 ? -10.090 6.625 6.081 1.00 91.19 98 ASP A O 1
ATOM 751 N N . ASN A 1 99 ? -8.102 7.046 5.206 1.00 89.00 99 ASN A N 1
ATOM 752 C CA . ASN A 1 99 ? -8.169 5.914 4.279 1.00 89.00 99 ASN A CA 1
ATOM 753 C C . ASN A 1 99 ? -7.783 4.577 4.885 1.00 89.00 99 ASN A C 1
ATOM 755 O O . ASN A 1 99 ? -8.206 3.550 4.361 1.00 89.00 99 ASN A O 1
ATOM 759 N N . LEU A 1 100 ? -6.902 4.576 5.885 1.00 93.06 100 LEU A N 1
ATOM 760 C CA . LEU A 1 100 ? -6.632 3.365 6.636 1.00 93.06 100 LEU A CA 1
ATOM 761 C C . LEU A 1 100 ? -7.905 2.979 7.380 1.00 93.06 100 LEU A C 1
ATOM 763 O O . LEU A 1 100 ? -8.306 1.827 7.277 1.00 93.06 100 LEU A O 1
ATOM 767 N N . GLU A 1 101 ? -8.552 3.950 8.019 1.00 95.00 101 GLU A N 1
ATOM 768 C CA . GLU A 1 101 ? -9.831 3.777 8.703 1.00 95.00 101 GLU A CA 1
ATOM 769 C C . GLU A 1 101 ? -10.916 3.239 7.769 1.00 95.00 101 GLU A C 1
ATOM 771 O O . GLU A 1 101 ? -11.479 2.169 8.005 1.00 95.00 101 GLU A O 1
ATOM 776 N N . GLU A 1 102 ? -11.110 3.884 6.611 1.00 91.19 102 GLU A N 1
ATOM 777 C CA . GLU A 1 102 ? -12.024 3.380 5.585 1.00 91.19 102 GLU A CA 1
ATOM 778 C C . GLU A 1 102 ? -11.700 1.932 5.191 1.00 91.19 102 GLU A C 1
ATOM 780 O O . GLU A 1 102 ? -12.624 1.148 4.975 1.00 91.19 102 GLU A O 1
ATOM 785 N N . ALA A 1 103 ? -10.419 1.568 5.057 1.00 89.00 103 ALA A N 1
ATOM 786 C CA . ALA A 1 103 ? -9.978 0.239 4.628 1.00 89.00 103 ALA A CA 1
ATOM 787 C C . ALA A 1 103 ? -10.143 -0.847 5.699 1.00 89.00 103 ALA A C 1
ATOM 789 O O . ALA A 1 103 ? -10.327 -2.013 5.349 1.00 89.00 103 ALA A O 1
ATOM 790 N N . ILE A 1 104 ? -10.061 -0.488 6.982 1.00 93.38 104 ILE A N 1
ATOM 791 C CA . ILE A 1 104 ? -10.266 -1.420 8.101 1.00 93.38 104 ILE A CA 1
ATOM 792 C C . ILE A 1 104 ? -11.708 -1.423 8.616 1.00 93.38 104 ILE A C 1
ATOM 794 O O . ILE A 1 104 ? -12.045 -2.285 9.419 1.00 93.38 104 ILE A O 1
ATOM 798 N N . GLY A 1 105 ? -12.560 -0.532 8.103 1.00 92.62 105 GLY A N 1
ATOM 799 C CA . GLY A 1 105 ? -13.984 -0.485 8.424 1.00 92.62 105 GLY A CA 1
ATOM 800 C C . GLY A 1 105 ? -14.333 0.395 9.622 1.00 92.62 105 GLY A C 1
ATOM 801 O O . GLY A 1 105 ? -15.437 0.253 10.144 1.00 92.62 105 GLY A O 1
ATOM 802 N N . THR A 1 106 ? -13.435 1.292 10.031 1.00 96.50 106 THR A N 1
ATOM 803 C CA . THR A 1 106 ? -13.695 2.286 11.078 1.00 96.50 106 THR A CA 1
ATOM 804 C C . THR A 1 106 ? -14.229 3.598 10.502 1.00 96.50 106 THR A C 1
ATOM 806 O O . THR A 1 106 ? -14.389 3.742 9.282 1.00 96.50 106 THR A O 1
ATOM 809 N N . ASN A 1 107 ? -14.608 4.539 11.368 1.00 97.06 107 ASN A N 1
ATOM 810 C CA . ASN A 1 107 ? -15.232 5.796 10.981 1.00 97.06 107 ASN A CA 1
ATOM 811 C C . ASN A 1 107 ? -14.263 6.984 11.116 1.00 97.06 107 ASN A C 1
ATOM 813 O O . ASN A 1 107 ? -14.128 7.476 12.229 1.00 97.06 107 ASN A O 1
ATOM 817 N N . PRO A 1 108 ? -13.815 7.602 9.999 1.00 97.00 108 PRO A N 1
ATOM 818 C CA . PRO A 1 108 ? -12.867 8.727 10.010 1.00 97.00 108 PRO A CA 1
ATOM 819 C C . PRO A 1 108 ? -13.297 10.001 10.742 1.00 97.00 108 PRO A C 1
ATOM 821 O O . PRO A 1 108 ? -12.652 11.034 10.647 1.00 97.00 108 PRO A O 1
ATOM 824 N N . GLN A 1 109 ? -14.494 10.037 11.315 1.00 97.75 109 GLN A N 1
ATOM 825 C CA . GLN A 1 109 ? -15.016 11.195 12.041 1.00 97.75 109 GLN A CA 1
ATOM 826 C C . GLN A 1 109 ? -15.196 10.898 13.530 1.00 97.75 109 GLN A C 1
ATOM 828 O O . GLN A 1 109 ? -15.792 11.713 14.243 1.00 97.75 109 GLN A O 1
ATOM 833 N N . LYS A 1 110 ? -14.755 9.730 13.993 1.00 98.06 110 LYS A N 1
ATOM 834 C CA . LYS A 1 110 ? -14.918 9.260 15.357 1.00 98.06 110 LYS A CA 1
ATOM 835 C C . LYS A 1 110 ? -13.661 8.524 15.799 1.00 98.06 110 LYS A C 1
ATOM 837 O O . LYS A 1 110 ? -13.444 7.397 15.393 1.00 98.06 110 LYS A O 1
ATOM 842 N N . LYS A 1 111 ? -12.989 9.107 16.792 1.00 98.06 111 LYS A N 1
ATOM 843 C CA . LYS A 1 111 ? -11.823 8.491 17.433 1.00 98.06 111 LYS A CA 1
ATOM 844 C C . LYS A 1 111 ? -12.068 7.083 17.963 1.00 98.06 111 LYS A C 1
ATOM 846 O O . LYS A 1 111 ? -11.114 6.354 18.137 1.00 98.06 111 LYS A O 1
ATOM 851 N N . ASP A 1 112 ? -13.304 6.806 18.352 1.00 97.88 112 ASP A N 1
ATOM 852 C CA . ASP A 1 112 ? -13.776 5.565 18.956 1.00 97.88 112 ASP A CA 1
ATOM 853 C C . ASP A 1 112 ? -15.017 5.160 18.146 1.00 97.88 112 ASP A C 1
ATOM 855 O O . ASP A 1 112 ? -16.081 5.807 18.218 1.00 97.88 112 ASP A O 1
ATOM 859 N N . THR A 1 113 ? -14.831 4.200 17.244 1.00 97.94 113 THR A N 1
ATOM 860 C CA . THR A 1 113 ? -15.832 3.817 16.251 1.00 97.94 113 THR A CA 1
ATOM 861 C C . THR A 1 113 ? -16.982 3.036 16.881 1.00 97.94 113 THR A C 1
ATOM 863 O O . THR A 1 113 ? -18.148 3.307 16.539 1.00 97.94 113 THR A O 1
ATOM 866 N N . ASP A 1 114 ? -16.684 2.090 17.773 1.00 96.62 114 ASP A N 1
ATOM 867 C CA . ASP A 1 114 ? -17.669 1.205 18.402 1.00 96.62 114 ASP A CA 1
ATOM 868 C C . ASP A 1 114 ? -18.238 1.754 19.724 1.00 96.62 114 ASP A C 1
ATOM 870 O O . ASP A 1 114 ? -19.352 1.389 20.119 1.00 96.62 114 ASP A O 1
ATOM 874 N N . GLY A 1 115 ? -17.590 2.762 20.303 1.00 96.88 115 GLY A N 1
ATOM 875 C CA . GLY A 1 115 ? -18.042 3.501 21.473 1.00 96.88 115 GLY A CA 1
ATOM 876 C C . GLY A 1 115 ? -17.704 2.824 22.798 1.00 96.88 115 GLY A C 1
ATOM 877 O O . GLY A 1 115 ? -18.419 3.075 23.780 1.00 96.88 115 GLY A O 1
ATOM 878 N N . ASP A 1 116 ? -16.695 1.953 22.837 1.00 95.50 116 ASP A N 1
ATOM 879 C CA . ASP A 1 116 ? -16.320 1.187 24.029 1.00 95.50 116 ASP A CA 1
ATOM 880 C C . ASP A 1 116 ? -15.428 1.971 25.021 1.00 95.50 116 ASP A C 1
ATOM 882 O O . ASP A 1 116 ? -15.272 1.577 26.187 1.00 95.50 116 ASP A O 1
ATOM 886 N N . GLY A 1 117 ? -14.941 3.146 24.606 1.00 95.94 117 GLY A N 1
ATOM 887 C CA . GLY A 1 117 ? -14.118 4.056 25.396 1.00 95.94 117 GLY A CA 1
ATOM 888 C C . GLY A 1 117 ? -12.621 4.020 25.080 1.00 95.94 117 GLY A C 1
ATOM 889 O O . GLY A 1 117 ? -11.877 4.764 25.734 1.00 95.94 117 GLY A O 1
ATOM 890 N N . TYR A 1 118 ? -12.182 3.211 24.116 1.00 97.19 118 TYR A N 1
ATOM 891 C CA . TYR A 1 118 ? -10.826 3.213 23.565 1.00 97.19 118 TYR A CA 1
ATOM 892 C C . TYR A 1 118 ? -10.820 3.793 22.151 1.00 97.19 118 TYR A C 1
ATOM 894 O O . TYR A 1 118 ? -11.809 3.719 21.438 1.00 97.19 118 TYR A O 1
ATOM 902 N N . SER A 1 119 ? -9.722 4.442 21.751 1.00 97.69 119 SER A N 1
ATOM 903 C CA . SER A 1 119 ? -9.640 4.943 20.376 1.00 97.69 119 SER A CA 1
ATOM 904 C C . SER A 1 119 ? -9.266 3.830 19.390 1.00 97.69 119 SER A C 1
ATOM 906 O O . SER A 1 119 ? -8.475 2.948 19.737 1.00 97.69 119 SER A O 1
ATOM 908 N N . ASP A 1 120 ? -9.697 3.935 18.134 1.00 98.06 120 ASP A N 1
ATOM 909 C CA . ASP A 1 120 ? -9.412 2.957 17.078 1.00 98.06 120 ASP A CA 1
ATOM 910 C C . ASP A 1 120 ? -7.890 2.720 16.946 1.00 98.06 120 ASP A C 1
ATOM 912 O O . ASP A 1 120 ? -7.393 1.589 16.835 1.00 98.06 120 ASP A O 1
ATOM 916 N N . GLN A 1 121 ? -7.099 3.800 17.019 1.00 96.69 121 GLN A N 1
ATOM 917 C CA . GLN A 1 121 ? -5.638 3.732 17.085 1.00 96.69 121 GLN A CA 1
ATOM 918 C C . GLN A 1 121 ? -5.135 2.891 18.270 1.00 96.69 121 GLN A C 1
ATOM 920 O O . GLN A 1 121 ? -4.245 2.042 18.089 1.00 96.69 121 GLN A O 1
ATOM 925 N N . GLU A 1 122 ? -5.637 3.146 19.481 1.00 97.00 122 GLU A N 1
ATOM 926 C CA . GLU A 1 122 ? -5.240 2.456 20.714 1.00 97.00 122 GLU A CA 1
ATOM 927 C C . GLU A 1 122 ? -5.561 0.963 20.640 1.00 97.00 122 GLU A C 1
ATOM 929 O O . GLU A 1 122 ? -4.730 0.123 21.012 1.00 97.00 122 GLU A O 1
ATOM 934 N N . GLU A 1 123 ? -6.718 0.616 20.096 1.00 97.69 123 GLU A N 1
ATOM 935 C CA . GLU A 1 123 ? -7.141 -0.762 19.902 1.00 97.69 123 GLU A CA 1
ATOM 936 C C . GLU A 1 123 ? -6.224 -1.503 18.931 1.00 97.69 123 GLU A C 1
ATOM 938 O O . GLU A 1 123 ? -5.695 -2.570 19.267 1.00 97.69 123 GLU A O 1
ATOM 943 N N . ILE A 1 124 ? -5.898 -0.901 17.780 1.00 96.75 124 ILE A N 1
ATOM 944 C CA . ILE A 1 124 ? -4.931 -1.470 16.827 1.00 96.75 124 ILE A CA 1
ATOM 945 C C . ILE A 1 124 ? -3.567 -1.686 17.490 1.00 96.75 124 ILE A C 1
ATOM 947 O O . ILE A 1 124 ? -2.935 -2.733 17.295 1.00 96.75 124 ILE A O 1
ATOM 951 N N . ALA A 1 125 ? -3.095 -0.727 18.292 1.00 95.25 125 ALA A N 1
ATOM 952 C CA . ALA A 1 125 ? -1.823 -0.850 19.004 1.00 95.25 125 ALA A CA 1
ATOM 953 C C . ALA A 1 125 ? -1.817 -2.027 19.997 1.00 95.25 125 ALA A C 1
ATOM 955 O O . ALA A 1 125 ? -0.767 -2.642 20.215 1.00 95.25 125 ALA A O 1
ATOM 956 N N . ASN A 1 126 ? -2.984 -2.384 20.539 1.00 95.25 126 ASN A N 1
ATOM 957 C CA . ASN A 1 126 ? -3.174 -3.478 21.489 1.00 95.25 126 ASN A CA 1
ATOM 958 C C . ASN A 1 126 ? -3.725 -4.776 20.856 1.00 95.25 126 ASN A C 1
ATOM 960 O O . ASN A 1 126 ? -3.856 -5.791 21.547 1.00 95.25 126 ASN A O 1
ATOM 964 N N . ASN A 1 127 ? -3.904 -4.807 19.530 1.00 95.31 127 ASN A N 1
ATOM 965 C CA . ASN A 1 127 ? -4.479 -5.907 18.743 1.00 95.31 127 ASN A CA 1
ATOM 966 C C . ASN A 1 127 ? -5.948 -6.228 19.082 1.00 95.31 127 ASN A C 1
ATOM 968 O O . ASN A 1 127 ? -6.328 -7.402 19.109 1.00 95.31 127 ASN A O 1
ATOM 972 N N . PHE A 1 128 ? -6.748 -5.203 19.344 1.00 96.44 128 PHE A N 1
ATOM 973 C CA . PHE A 1 128 ? -8.208 -5.267 19.413 1.00 96.44 128 PHE A CA 1
ATOM 974 C C . PHE A 1 128 ? -8.829 -4.870 18.069 1.00 96.44 128 PHE A C 1
ATOM 976 O O . PHE A 1 128 ? -8.123 -4.362 17.190 1.00 96.44 128 PHE A O 1
ATOM 983 N N . ASN A 1 129 ? -10.088 -5.249 17.861 1.00 94.94 129 ASN A N 1
ATOM 984 C CA . ASN A 1 129 ? -10.838 -4.894 16.669 1.00 94.94 129 ASN A CA 1
ATOM 985 C C . ASN A 1 129 ? -11.429 -3.487 16.854 1.00 94.94 129 ASN A C 1
ATOM 987 O O . ASN A 1 129 ? -12.360 -3.357 17.619 1.00 94.94 129 ASN A O 1
ATOM 991 N N . PRO A 1 130 ? -11.001 -2.469 16.096 1.00 95.94 130 PRO A N 1
ATOM 992 C CA . PRO A 1 130 ? -11.471 -1.100 16.313 1.00 95.94 130 PRO A CA 1
ATOM 993 C C . PRO A 1 130 ? -12.931 -0.833 15.902 1.00 95.94 130 PRO A C 1
ATOM 995 O O . PRO A 1 130 ? -13.385 0.299 15.833 1.00 95.94 130 PRO A O 1
ATOM 998 N N . ALA A 1 131 ? -13.666 -1.865 15.495 1.00 93.81 131 ALA A N 1
ATOM 999 C CA . ALA A 1 131 ? -15.077 -1.771 15.137 1.00 93.81 131 ALA A CA 1
ATOM 1000 C C . ALA A 1 131 ? -15.941 -2.754 15.948 1.00 93.81 131 ALA A C 1
ATOM 1002 O O . ALA A 1 131 ? -17.067 -3.058 15.535 1.00 93.81 131 ALA A O 1
ATOM 1003 N N . GLY A 1 132 ? -15.411 -3.290 17.050 1.00 92.19 132 GLY A N 1
ATOM 1004 C CA . GLY A 1 132 ? -16.143 -4.139 17.980 1.00 92.19 132 GLY A CA 1
ATOM 1005 C C . GLY A 1 132 ? -15.272 -4.699 19.106 1.00 92.19 132 GLY A C 1
ATOM 1006 O O . GLY A 1 132 ? -14.092 -4.959 18.934 1.00 92.19 132 GLY A O 1
ATOM 1007 N N . ASP A 1 133 ? -15.900 -5.051 20.221 1.00 88.19 133 ASP A N 1
ATOM 1008 C CA . ASP A 1 133 ? -15.254 -5.358 21.505 1.00 88.19 133 ASP A CA 1
ATOM 1009 C C . ASP A 1 133 ? -14.284 -6.578 21.545 1.00 88.19 133 ASP A C 1
ATOM 1011 O O . ASP A 1 133 ? -13.780 -6.957 22.614 1.00 88.19 133 ASP A O 1
ATOM 1015 N N . GLU A 1 134 ? -14.049 -7.295 20.439 1.00 92.62 134 GLU A N 1
ATOM 1016 C CA . GLU A 1 134 ? -13.205 -8.491 20.419 1.00 92.62 134 GLU A CA 1
ATOM 1017 C C . GLU A 1 134 ? -11.717 -8.248 20.124 1.00 92.62 134 GLU A C 1
ATOM 1019 O O . GLU A 1 134 ? -11.280 -7.345 19.416 1.00 92.62 134 GLU A O 1
ATOM 1024 N N . LYS A 1 135 ? -10.885 -9.172 20.611 1.00 94.94 135 LYS A N 1
ATOM 1025 C CA . LYS A 1 135 ? -9.464 -9.210 20.268 1.00 94.94 135 LYS A CA 1
ATOM 1026 C C . LYS A 1 135 ? -9.251 -9.788 18.867 1.00 94.94 135 LYS A C 1
ATOM 1028 O O . LYS A 1 135 ? -9.774 -10.860 18.556 1.00 94.94 135 LYS A O 1
ATOM 1033 N N . LEU A 1 136 ? -8.376 -9.172 18.069 1.00 94.62 136 LEU A N 1
ATOM 1034 C CA . LEU A 1 136 ? -8.010 -9.699 16.753 1.00 94.62 136 LEU A CA 1
ATOM 1035 C C . LEU A 1 136 ? -7.358 -11.092 16.873 1.00 94.62 136 LEU A C 1
ATOM 1037 O O . LEU A 1 136 ? -6.502 -11.307 17.744 1.00 94.62 136 LEU A O 1
ATOM 1041 N N . PRO A 1 137 ? -7.676 -12.041 15.970 1.00 97.00 137 PRO A N 1
ATOM 1042 C CA . PRO A 1 137 ? -7.161 -13.411 15.999 1.00 97.00 137 PRO A CA 1
ATOM 1043 C C . PRO A 1 137 ? -5.721 -13.505 15.455 1.00 97.00 137 PRO A C 1
ATOM 1045 O O . PRO A 1 137 ? -5.416 -14.309 14.571 1.00 97.00 137 PRO A O 1
ATOM 1048 N N . ILE A 1 138 ? -4.815 -12.673 15.973 1.00 97.50 138 ILE A N 1
ATOM 1049 C CA . ILE A 1 138 ? -3.442 -12.537 15.482 1.00 97.50 138 ILE A CA 1
ATOM 1050 C C . ILE A 1 138 ? -2.686 -13.868 15.535 1.00 97.50 138 ILE A C 1
ATOM 1052 O O . ILE A 1 138 ? -2.556 -14.507 16.580 1.00 97.50 138 ILE A O 1
ATOM 1056 N N . ASN A 1 139 ? -2.086 -14.240 14.404 1.00 97.94 139 ASN A N 1
ATOM 1057 C CA . ASN A 1 139 ? -1.224 -15.404 14.271 1.00 97.94 139 ASN A CA 1
ATOM 1058 C C . ASN A 1 139 ? 0.096 -15.014 13.589 1.00 97.94 139 ASN A C 1
ATOM 1060 O O . ASN A 1 139 ? 0.207 -14.968 12.365 1.00 97.94 139 ASN A O 1
ATOM 1064 N N . LEU A 1 140 ? 1.141 -14.789 14.391 1.00 96.75 140 LEU A N 1
ATOM 1065 C CA . LEU A 1 140 ? 2.454 -14.368 13.883 1.00 96.75 140 LEU A CA 1
ATOM 1066 C C . LEU A 1 140 ? 3.152 -15.428 13.019 1.00 96.75 140 LEU A C 1
ATOM 1068 O O . LEU A 1 140 ? 4.000 -15.085 12.197 1.00 96.75 140 LEU A O 1
ATOM 1072 N N . ASN A 1 141 ? 2.818 -16.712 13.177 1.00 97.75 141 ASN A N 1
ATOM 1073 C CA . ASN A 1 141 ? 3.354 -17.757 12.303 1.00 97.75 141 ASN A CA 1
ATOM 1074 C C . ASN A 1 141 ? 2.731 -17.669 10.912 1.00 97.75 141 ASN A C 1
ATOM 1076 O O . ASN A 1 141 ? 3.455 -17.750 9.922 1.00 97.75 141 ASN A O 1
ATOM 1080 N N . PHE A 1 142 ? 1.420 -17.432 10.847 1.00 96.81 142 PHE A N 1
ATOM 1081 C CA . PHE A 1 142 ? 0.731 -17.144 9.597 1.00 96.81 142 PHE A CA 1
ATOM 1082 C C . PHE A 1 142 ? 1.273 -15.858 8.959 1.00 96.81 142 PHE A C 1
ATOM 1084 O O . PHE A 1 142 ? 1.724 -15.898 7.818 1.00 96.81 142 PHE A O 1
ATOM 1091 N N . ALA A 1 143 ? 1.356 -14.752 9.707 1.00 97.00 143 ALA A N 1
ATOM 1092 C CA . ALA A 1 143 ? 1.910 -13.489 9.208 1.00 97.00 143 ALA A CA 1
ATOM 1093 C C . ALA A 1 143 ? 3.337 -13.653 8.649 1.00 97.00 143 ALA A C 1
ATOM 1095 O O . ALA A 1 143 ? 3.650 -13.143 7.576 1.00 97.00 143 ALA A O 1
ATOM 1096 N N . ARG A 1 144 ? 4.188 -14.451 9.312 1.00 96.12 144 ARG A N 1
ATOM 1097 C CA . ARG A 1 144 ? 5.537 -14.782 8.823 1.00 96.12 144 ARG A CA 1
ATOM 1098 C C . ARG A 1 144 ? 5.528 -15.560 7.508 1.00 96.12 144 ARG A C 1
ATOM 1100 O O . ARG A 1 144 ? 6.374 -15.305 6.660 1.00 96.12 144 ARG A O 1
ATOM 1107 N N . GLN A 1 145 ? 4.590 -16.486 7.315 1.00 94.50 145 GLN A N 1
ATOM 1108 C CA . GLN A 1 145 ? 4.424 -17.199 6.038 1.00 94.50 145 GLN A CA 1
ATOM 1109 C C . GLN A 1 145 ? 3.930 -16.279 4.914 1.00 94.50 145 GLN A C 1
ATOM 1111 O O . GLN A 1 145 ? 4.154 -16.559 3.733 1.00 94.50 145 GLN A O 1
ATOM 1116 N N . GLN A 1 146 ? 3.265 -15.184 5.281 1.00 95.44 146 GLN A N 1
ATOM 1117 C CA . GLN A 1 146 ? 2.789 -14.164 4.355 1.00 95.44 146 GLN A CA 1
ATOM 1118 C C . GLN A 1 146 ? 3.769 -13.002 4.159 1.00 95.44 146 GLN A C 1
ATOM 1120 O O . GLN A 1 146 ? 3.499 -12.105 3.363 1.00 95.44 146 GLN A O 1
ATOM 1125 N N . ALA A 1 147 ? 4.909 -13.020 4.848 1.00 94.25 147 ALA A N 1
ATOM 1126 C CA . ALA A 1 147 ? 5.870 -11.933 4.841 1.00 94.25 147 ALA A CA 1
ATOM 1127 C C . ALA A 1 147 ? 6.321 -11.576 3.417 1.00 94.25 147 ALA A C 1
ATOM 1129 O O . ALA A 1 147 ? 6.749 -12.426 2.635 1.00 94.25 147 ALA A O 1
ATOM 1130 N N . GLY A 1 148 ? 6.216 -10.291 3.093 1.00 91.19 148 GLY A N 1
ATOM 1131 C CA . GLY A 1 148 ? 6.618 -9.719 1.819 1.00 91.19 148 GLY A CA 1
ATOM 1132 C C . GLY A 1 148 ? 5.649 -9.944 0.667 1.00 91.19 148 GLY A C 1
ATOM 1133 O O . GLY A 1 148 ? 5.953 -9.544 -0.457 1.00 91.19 148 GLY A O 1
ATOM 1134 N N . LYS A 1 149 ? 4.503 -10.587 0.906 1.00 91.50 149 LYS A N 1
ATOM 1135 C CA . LYS A 1 149 ? 3.449 -10.732 -0.098 1.00 91.50 149 LYS A CA 1
ATOM 1136 C C . LYS A 1 149 ? 2.598 -9.470 -0.170 1.00 91.50 149 LYS A C 1
ATOM 1138 O O . LYS A 1 149 ? 2.449 -8.739 0.812 1.00 91.50 149 LYS A O 1
ATOM 1143 N N . ILE A 1 150 ? 2.038 -9.264 -1.355 1.00 89.25 150 ILE A N 1
ATOM 1144 C CA . ILE A 1 150 ? 0.969 -8.306 -1.605 1.00 89.25 150 ILE A CA 1
ATOM 1145 C C . ILE A 1 150 ? -0.318 -9.115 -1.777 1.00 89.25 150 ILE A C 1
ATOM 1147 O O . ILE A 1 150 ? -0.327 -10.123 -2.492 1.00 89.25 150 ILE A O 1
ATOM 1151 N N . PHE A 1 151 ? -1.380 -8.704 -1.094 1.00 86.38 151 PHE A N 1
ATOM 1152 C CA . PHE A 1 151 ? -2.693 -9.328 -1.176 1.00 86.38 151 PHE A CA 1
ATOM 1153 C C . PHE A 1 151 ? -3.736 -8.362 -1.705 1.00 86.38 151 PHE A C 1
ATOM 1155 O O . PHE A 1 151 ? -3.643 -7.164 -1.449 1.00 86.38 151 PHE A O 1
ATOM 1162 N N . LEU A 1 152 ? -4.752 -8.915 -2.363 1.00 82.44 152 LEU A N 1
ATOM 1163 C CA . LEU A 1 152 ? -6.026 -8.242 -2.588 1.00 82.44 152 LEU A CA 1
ATOM 1164 C C . LEU A 1 152 ? -7.077 -8.877 -1.684 1.00 82.44 152 LEU A C 1
ATOM 1166 O O . LEU A 1 152 ? -7.255 -10.097 -1.694 1.00 82.44 152 LEU A O 1
ATOM 1170 N N . GLN A 1 153 ? -7.768 -8.053 -0.908 1.00 81.38 153 GLN A N 1
ATOM 1171 C CA . GLN A 1 153 ? -8.851 -8.493 -0.040 1.00 81.38 153 GLN A CA 1
ATOM 1172 C C . GLN A 1 153 ? -10.083 -8.840 -0.883 1.00 81.38 153 GLN A C 1
ATOM 1174 O O . GLN A 1 153 ? -10.718 -7.964 -1.468 1.00 81.38 153 GLN A O 1
ATOM 1179 N N . THR A 1 154 ? -10.416 -10.127 -0.982 1.00 74.44 154 THR A N 1
ATOM 1180 C CA . THR A 1 154 ? -11.423 -10.614 -1.945 1.00 74.44 154 THR A CA 1
ATOM 1181 C C . THR A 1 154 ? -12.861 -10.518 -1.447 1.00 74.44 154 THR A C 1
ATOM 1183 O O . THR A 1 154 ? -13.789 -10.616 -2.242 1.00 74.44 154 THR A O 1
ATOM 1186 N N . GLU A 1 155 ? -13.049 -10.336 -0.142 1.00 75.50 155 GLU A N 1
ATOM 1187 C CA . GLU A 1 155 ? -14.355 -10.313 0.534 1.00 75.50 155 GLU A CA 1
ATOM 1188 C C . GLU A 1 155 ? -14.758 -8.893 0.977 1.00 75.50 155 GLU A C 1
ATOM 1190 O O . GLU A 1 155 ? -15.630 -8.720 1.826 1.00 75.50 155 GLU A O 1
ATOM 1195 N N . SER A 1 156 ? -14.107 -7.871 0.412 1.00 74.50 156 SER A N 1
ATOM 1196 C CA . SER A 1 156 ? -14.388 -6.448 0.645 1.00 74.50 156 SER A CA 1
ATOM 1197 C C . SER A 1 156 ? -14.328 -5.679 -0.689 1.00 74.50 156 SER A C 1
ATOM 1199 O O . SER A 1 156 ? -14.807 -6.174 -1.712 1.00 74.50 156 SER A O 1
ATOM 1201 N N . ARG A 1 157 ? -13.755 -4.472 -0.729 1.00 73.12 157 ARG A N 1
ATOM 1202 C CA . ARG A 1 157 ? -13.690 -3.608 -1.918 1.00 73.12 157 ARG A CA 1
ATOM 1203 C C . ARG A 1 157 ? -12.434 -3.845 -2.761 1.00 73.12 157 ARG A C 1
ATOM 1205 O O . ARG A 1 157 ? -12.178 -3.074 -3.686 1.00 73.12 157 ARG A O 1
ATOM 1212 N N . GLY A 1 158 ? -11.675 -4.907 -2.488 1.00 75.06 158 GLY A N 1
ATOM 1213 C CA . GLY A 1 158 ? -10.435 -5.207 -3.203 1.00 75.06 158 GLY A CA 1
ATOM 1214 C C . GLY A 1 158 ? -9.234 -4.433 -2.669 1.00 75.06 158 GLY A C 1
ATOM 1215 O O . GLY A 1 158 ? -8.306 -4.161 -3.427 1.00 75.06 158 GLY A O 1
ATOM 1216 N N . GLU A 1 159 ? -9.253 -4.052 -1.391 1.00 83.31 159 GLU A N 1
ATOM 1217 C CA . GLU A 1 159 ? -8.150 -3.377 -0.717 1.00 83.31 159 GLU A CA 1
ATOM 1218 C C . GLU A 1 159 ? -6.833 -4.147 -0.903 1.00 83.31 159 GLU A C 1
ATOM 1220 O O . GLU A 1 159 ? -6.770 -5.368 -0.726 1.00 83.31 159 GLU A O 1
ATOM 1225 N N . ALA A 1 160 ? -5.769 -3.424 -1.257 1.00 86.25 160 ALA A N 1
ATOM 1226 C CA . ALA A 1 160 ? -4.440 -3.991 -1.413 1.00 86.25 160 ALA A CA 1
ATOM 1227 C C . ALA A 1 160 ? -3.647 -3.886 -0.103 1.00 86.25 160 ALA A C 1
ATOM 1229 O O . ALA A 1 160 ? -3.640 -2.838 0.544 1.00 86.25 160 ALA A O 1
ATOM 1230 N N . TRP A 1 161 ? -2.936 -4.951 0.265 1.00 91.25 161 TRP A N 1
ATOM 1231 C CA . TRP A 1 161 ? -2.192 -5.035 1.524 1.00 91.25 161 TRP A CA 1
ATOM 1232 C C . TRP A 1 161 ? -0.790 -5.589 1.300 1.00 91.25 161 TRP A C 1
ATOM 1234 O O . TRP A 1 161 ? -0.637 -6.652 0.705 1.00 91.25 161 TRP A O 1
ATOM 1244 N N . TYR A 1 162 ? 0.235 -4.912 1.814 1.00 93.31 162 TYR A N 1
ATOM 1245 C CA . TYR A 1 162 ? 1.612 -5.412 1.841 1.00 93.31 162 TYR A CA 1
ATOM 1246 C C . TYR A 1 162 ? 1.983 -5.880 3.243 1.00 93.31 162 TYR A C 1
ATOM 1248 O O . TYR A 1 162 ? 1.879 -5.115 4.198 1.00 93.31 162 TYR A O 1
ATOM 1256 N N . VAL A 1 163 ? 2.456 -7.118 3.377 1.00 95.94 163 VAL A N 1
ATOM 1257 C CA . VAL A 1 163 ? 2.960 -7.623 4.661 1.00 95.94 163 VAL A CA 1
ATOM 1258 C C . VAL A 1 163 ? 4.443 -7.316 4.764 1.00 95.94 163 VAL A C 1
ATOM 1260 O O . VAL A 1 163 ? 5.253 -7.930 4.073 1.00 95.94 163 VAL A O 1
ATOM 1263 N N . ASN A 1 164 ? 4.834 -6.393 5.634 1.00 95.06 164 ASN A N 1
ATOM 1264 C CA . ASN A 1 164 ? 6.236 -6.023 5.774 1.00 95.06 164 ASN A CA 1
ATOM 1265 C C . ASN A 1 164 ? 7.030 -7.159 6.454 1.00 95.06 164 ASN A C 1
ATOM 1267 O O . ASN A 1 164 ? 6.729 -7.523 7.593 1.00 95.06 164 ASN A O 1
ATOM 1271 N N . PRO A 1 165 ? 8.090 -7.715 5.831 1.00 93.50 165 PRO A N 1
ATOM 1272 C CA . PRO A 1 165 ? 8.827 -8.822 6.439 1.00 93.50 165 PRO A CA 1
ATOM 1273 C C . PRO A 1 165 ? 9.648 -8.439 7.683 1.00 93.50 165 PRO A C 1
ATOM 1275 O O . PRO A 1 165 ? 10.239 -9.323 8.296 1.00 93.50 165 PRO A O 1
ATOM 1278 N N . ASN A 1 166 ? 9.750 -7.150 8.039 1.00 91.75 166 ASN A N 1
ATOM 1279 C CA . ASN A 1 166 ? 10.488 -6.710 9.233 1.00 91.75 166 ASN A CA 1
ATOM 1280 C C . ASN A 1 166 ? 9.661 -6.789 10.520 1.00 91.75 166 ASN A C 1
ATOM 1282 O O . ASN A 1 166 ? 10.175 -7.246 11.536 1.00 91.75 166 ASN A O 1
ATOM 1286 N N . ASP A 1 167 ? 8.405 -6.352 10.480 1.00 95.25 167 ASP A N 1
ATOM 1287 C CA . ASP A 1 167 ? 7.517 -6.285 11.651 1.00 95.25 167 ASP A CA 1
ATOM 1288 C C . ASP A 1 167 ? 6.324 -7.250 11.563 1.00 95.25 167 ASP A C 1
ATOM 1290 O O . ASP A 1 167 ? 5.596 -7.407 12.541 1.00 95.25 167 ASP A O 1
ATOM 1294 N N . LEU A 1 168 ? 6.158 -7.933 10.422 1.00 97.12 168 LEU A N 1
ATOM 1295 C CA . LEU A 1 168 ? 5.066 -8.864 10.130 1.00 97.12 168 LEU A CA 1
ATOM 1296 C C . LEU A 1 168 ? 3.676 -8.218 10.151 1.00 97.12 168 LEU A C 1
ATOM 1298 O O . LEU A 1 168 ? 2.676 -8.927 10.278 1.00 97.12 168 LEU A O 1
ATOM 1302 N N . LYS A 1 169 ? 3.605 -6.893 10.008 1.00 97.44 169 LYS A N 1
ATOM 1303 C CA . LYS A 1 169 ? 2.349 -6.154 9.924 1.00 97.44 169 LYS A CA 1
ATOM 1304 C C . LYS A 1 169 ? 1.908 -5.985 8.474 1.00 97.44 169 LYS A C 1
ATOM 1306 O O . LYS A 1 169 ? 2.736 -5.915 7.562 1.00 97.44 169 LYS A O 1
ATOM 1311 N N . ARG A 1 170 ? 0.595 -5.906 8.261 1.00 96.81 170 ARG A N 1
ATOM 1312 C CA . ARG A 1 170 ? -0.016 -5.556 6.977 1.00 96.81 170 ARG A CA 1
ATOM 1313 C C . ARG A 1 170 ? -0.181 -4.044 6.874 1.00 96.81 170 ARG A C 1
ATOM 1315 O O . ARG A 1 170 ? -0.715 -3.416 7.781 1.00 96.81 170 ARG A O 1
ATOM 1322 N N . TYR A 1 171 ? 0.245 -3.480 5.758 1.00 94.56 171 TYR A N 1
ATOM 1323 C CA . TY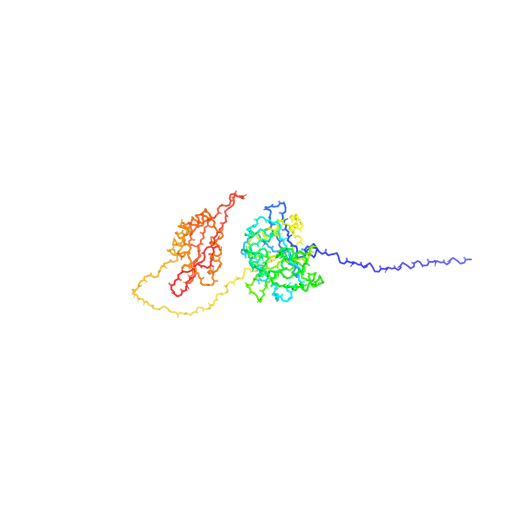R A 1 171 ? 0.144 -2.061 5.455 1.00 94.56 171 TYR A CA 1
ATOM 1324 C C . TYR A 1 171 ? -0.761 -1.866 4.250 1.00 94.56 171 TYR A C 1
ATOM 1326 O O . TYR A 1 171 ? -0.606 -2.554 3.238 1.00 94.56 171 TYR A O 1
ATOM 1334 N N . TYR A 1 172 ? -1.708 -0.944 4.375 1.00 91.06 172 TYR A N 1
ATOM 1335 C CA . TYR A 1 172 ? -2.649 -0.635 3.311 1.00 91.06 172 TYR A CA 1
ATOM 1336 C C . TYR A 1 172 ? -1.934 0.029 2.125 1.00 91.06 172 TYR A C 1
ATOM 1338 O O . TYR A 1 172 ? -1.150 0.959 2.301 1.00 91.06 172 TYR A O 1
ATOM 1346 N N . LEU A 1 173 ? -2.202 -0.460 0.914 1.00 82.69 173 LEU A N 1
ATOM 1347 C CA . LEU A 1 173 ? -1.640 0.008 -0.359 1.00 82.69 173 LEU A CA 1
ATOM 1348 C C . LEU A 1 173 ? -2.685 0.750 -1.214 1.00 82.69 173 LEU A C 1
ATOM 1350 O O . LEU A 1 173 ? -2.580 0.776 -2.439 1.00 82.69 173 LEU A O 1
ATOM 1354 N N . GLY A 1 174 ? -3.721 1.320 -0.595 1.00 69.12 174 GLY A N 1
ATOM 1355 C CA . GLY A 1 174 ? -4.869 1.862 -1.325 1.00 69.12 174 GLY A CA 1
ATOM 1356 C C . GLY A 1 174 ? -4.569 3.052 -2.226 1.00 69.12 174 GLY A C 1
ATOM 1357 O O . GLY A 1 174 ? -5.115 3.135 -3.324 1.00 69.12 174 GLY A O 1
ATOM 1358 N N . ARG A 1 175 ? -3.718 3.986 -1.784 1.00 67.44 175 ARG A N 1
ATOM 1359 C CA . ARG A 1 175 ? -3.351 5.181 -2.555 1.00 67.44 175 ARG A CA 1
ATOM 1360 C C . ARG A 1 175 ? -1.850 5.171 -2.876 1.00 67.44 175 ARG A C 1
ATOM 1362 O O . ARG A 1 175 ? -1.048 4.693 -2.076 1.00 67.44 175 ARG A O 1
ATOM 1369 N N . PRO A 1 176 ? -1.414 5.776 -3.994 1.00 63.69 176 PRO A N 1
ATOM 1370 C CA . PRO A 1 176 ? -0.013 6.011 -4.317 1.00 63.69 176 PRO A CA 1
ATOM 1371 C C . PRO A 1 176 ? 0.742 6.707 -3.192 1.00 63.69 176 PRO A C 1
ATOM 1373 O O . PRO A 1 176 ? 1.917 6.427 -2.998 1.00 63.69 176 PRO A O 1
ATOM 1376 N N . HIS A 1 177 ? 0.076 7.575 -2.424 1.00 66.25 177 HIS A N 1
ATOM 1377 C CA . HIS A 1 177 ? 0.681 8.203 -1.255 1.00 66.25 177 HIS A CA 1
ATOM 1378 C C . HIS A 1 177 ? 0.975 7.196 -0.128 1.00 66.25 177 HIS A C 1
ATOM 1380 O O . HIS A 1 177 ? 2.057 7.253 0.450 1.00 66.25 177 HIS A O 1
ATOM 1386 N N . ASP A 1 178 ? 0.086 6.226 0.125 1.00 69.88 178 ASP A N 1
ATOM 1387 C CA . ASP A 1 178 ? 0.328 5.133 1.083 1.00 69.88 178 ASP A CA 1
ATOM 1388 C C . ASP A 1 178 ? 1.463 4.232 0.607 1.00 69.88 178 ASP A C 1
ATOM 1390 O O . ASP A 1 178 ? 2.400 3.938 1.350 1.00 69.88 178 ASP A O 1
ATOM 1394 N N . ALA A 1 179 ? 1.414 3.845 -0.671 1.00 73.75 179 ALA A N 1
ATOM 1395 C CA . ALA A 1 179 ? 2.464 3.060 -1.300 1.00 73.75 179 ALA A CA 1
ATOM 1396 C C . ALA A 1 179 ? 3.810 3.795 -1.226 1.00 73.75 179 ALA A C 1
ATOM 1398 O O . ALA A 1 179 ? 4.829 3.188 -0.909 1.00 73.75 179 ALA A O 1
ATOM 1399 N N . PHE A 1 180 ? 3.825 5.113 -1.444 1.00 69.31 180 PHE A N 1
ATOM 1400 C CA . PHE A 1 180 ? 5.021 5.936 -1.310 1.00 69.31 180 PHE A CA 1
ATOM 1401 C C . PHE A 1 180 ? 5.506 6.039 0.134 1.00 69.31 180 PHE A C 1
ATOM 1403 O O . PHE A 1 180 ? 6.710 5.965 0.367 1.00 69.31 180 PHE A O 1
ATOM 1410 N N . ALA A 1 181 ? 4.611 6.150 1.114 1.00 77.56 181 ALA A N 1
ATOM 1411 C CA . ALA A 1 181 ? 4.982 6.128 2.525 1.00 77.56 181 ALA A CA 1
ATOM 1412 C C . ALA A 1 181 ? 5.614 4.782 2.921 1.00 77.56 181 ALA A C 1
ATOM 1414 O O . ALA A 1 181 ? 6.679 4.773 3.538 1.00 77.56 181 ALA A O 1
ATOM 1415 N N . ILE A 1 182 ? 5.041 3.658 2.476 1.00 81.31 182 ILE A N 1
ATOM 1416 C CA . ILE A 1 182 ? 5.616 2.309 2.625 1.00 81.31 182 ILE A CA 1
ATOM 1417 C C . ILE A 1 182 ? 6.997 2.241 1.970 1.00 81.31 182 ILE A C 1
ATOM 1419 O O . ILE A 1 182 ? 7.949 1.773 2.595 1.00 81.31 182 ILE A O 1
ATOM 1423 N N . MET A 1 183 ? 7.137 2.747 0.740 1.00 75.12 183 MET A N 1
ATOM 1424 C CA . MET A 1 183 ? 8.427 2.816 0.052 1.00 75.12 183 MET A CA 1
ATOM 1425 C C . MET A 1 183 ? 9.432 3.634 0.870 1.00 75.12 183 MET A C 1
ATOM 1427 O O . MET A 1 183 ? 10.535 3.166 1.138 1.00 75.12 183 MET A O 1
ATOM 1431 N N . ARG A 1 184 ? 9.068 4.827 1.334 1.00 70.81 184 ARG A N 1
ATOM 1432 C CA . ARG A 1 184 ? 9.979 5.712 2.067 1.00 70.81 184 ARG A CA 1
ATOM 1433 C C . ARG A 1 184 ? 10.383 5.146 3.431 1.00 70.81 184 ARG A C 1
ATOM 1435 O O . ARG A 1 184 ? 11.510 5.364 3.863 1.00 70.81 184 ARG A O 1
ATOM 1442 N N . GLN A 1 185 ? 9.473 4.447 4.107 1.00 81.19 185 GLN A N 1
ATOM 1443 C CA . GLN A 1 185 ? 9.681 3.939 5.462 1.00 81.19 185 GLN A CA 1
ATOM 1444 C C . GLN A 1 185 ? 10.364 2.566 5.491 1.00 81.19 185 GLN A C 1
ATOM 1446 O O . GLN A 1 185 ? 11.162 2.304 6.390 1.00 81.19 185 GLN A O 1
ATOM 1451 N N . PHE A 1 186 ? 10.061 1.687 4.533 1.00 83.56 186 PHE A N 1
ATOM 1452 C CA . PHE A 1 186 ? 10.473 0.281 4.585 1.00 83.56 186 PHE A CA 1
ATOM 1453 C C . PHE A 1 186 ? 11.413 -0.156 3.463 1.00 83.56 186 PHE A C 1
ATOM 1455 O O . PHE A 1 186 ? 11.890 -1.295 3.506 1.00 83.56 186 PHE A O 1
ATOM 1462 N N . SER A 1 187 ? 11.701 0.697 2.472 1.00 77.75 187 SER A N 1
ATOM 1463 C CA . SER A 1 187 ? 12.630 0.310 1.408 1.00 77.75 187 SER A CA 1
ATOM 1464 C C . SER A 1 187 ? 14.047 0.123 1.927 1.00 77.75 187 SER A C 1
ATOM 1466 O O . SER A 1 187 ? 14.537 0.871 2.773 1.00 77.75 187 SER A O 1
ATOM 1468 N N . LEU A 1 188 ? 14.739 -0.851 1.345 1.00 75.25 188 LEU A N 1
ATOM 1469 C CA . LEU A 1 188 ? 16.174 -1.027 1.521 1.00 75.25 188 LEU A CA 1
ATOM 1470 C C . LEU A 1 188 ? 16.919 -0.383 0.354 1.00 75.25 188 LEU A C 1
ATOM 1472 O O . LEU A 1 188 ? 16.603 -0.643 -0.805 1.00 75.25 188 LEU A O 1
ATOM 1476 N N . GLY A 1 189 ? 17.936 0.419 0.654 1.00 70.00 189 GLY A N 1
ATOM 1477 C CA . GLY A 1 189 ? 18.840 0.927 -0.374 1.00 70.00 189 GLY A CA 1
ATOM 1478 C C . GLY A 1 189 ? 19.574 -0.216 -1.082 1.00 70.00 189 GLY A C 1
ATOM 1479 O O . GLY A 1 189 ? 20.057 -1.144 -0.430 1.00 70.00 189 GLY A O 1
ATOM 1480 N N . ILE A 1 190 ? 19.679 -0.151 -2.409 1.00 73.56 190 ILE A N 1
ATOM 1481 C CA . ILE A 1 190 ? 20.427 -1.118 -3.218 1.00 73.56 190 ILE A CA 1
ATOM 1482 C C . ILE A 1 190 ? 21.255 -0.415 -4.300 1.00 73.56 190 ILE A C 1
ATOM 1484 O O . ILE A 1 190 ? 20.793 0.536 -4.929 1.00 73.56 190 ILE A O 1
ATOM 1488 N N . SER A 1 191 ? 22.488 -0.884 -4.506 1.00 67.44 191 SER A N 1
ATOM 1489 C CA . SER A 1 191 ? 23.367 -0.426 -5.589 1.00 67.44 191 SER A CA 1
ATOM 1490 C C . SER A 1 191 ? 22.971 -1.037 -6.930 1.00 67.44 191 SER A C 1
ATOM 1492 O O . SER A 1 191 ? 22.381 -2.120 -6.981 1.00 67.44 191 SER A O 1
ATOM 1494 N N . ASP A 1 192 ? 23.373 -0.407 -8.030 1.00 69.94 192 ASP A N 1
ATOM 1495 C CA . ASP A 1 192 ? 23.093 -0.886 -9.386 1.00 69.94 192 ASP A CA 1
ATOM 1496 C C . ASP A 1 192 ? 23.711 -2.267 -9.629 1.00 69.94 192 ASP A C 1
ATOM 1498 O O . ASP A 1 192 ? 23.111 -3.142 -10.262 1.00 69.94 192 ASP A O 1
ATOM 1502 N N . ALA A 1 193 ? 24.919 -2.478 -9.098 1.00 72.50 193 ALA A N 1
ATOM 1503 C CA . ALA A 1 193 ? 25.638 -3.744 -9.188 1.00 72.50 193 ALA A CA 1
ATOM 1504 C C . ALA A 1 193 ? 24.881 -4.880 -8.490 1.00 72.50 193 ALA A C 1
ATOM 1506 O O . ALA A 1 193 ? 24.724 -5.956 -9.064 1.00 72.50 193 ALA A O 1
ATOM 1507 N N . ASN A 1 194 ? 24.369 -4.630 -7.282 1.00 68.88 194 ASN A N 1
ATOM 1508 C CA . ASN A 1 194 ? 23.607 -5.619 -6.527 1.00 68.88 194 ASN A CA 1
ATOM 1509 C C . ASN A 1 194 ? 22.222 -5.838 -7.133 1.00 68.88 194 ASN A C 1
ATOM 1511 O O . ASN A 1 194 ? 21.771 -6.976 -7.234 1.00 68.88 194 ASN A O 1
ATOM 1515 N N . LEU A 1 195 ? 21.569 -4.773 -7.597 1.00 74.31 195 LEU A N 1
ATOM 1516 C CA . LEU A 1 195 ? 20.266 -4.866 -8.235 1.00 74.31 195 LEU A CA 1
ATOM 1517 C C . LEU A 1 195 ? 20.333 -5.807 -9.444 1.00 74.31 195 LEU A C 1
ATOM 1519 O O . LEU A 1 195 ? 19.526 -6.728 -9.518 1.00 74.31 195 LEU A O 1
ATOM 1523 N N . LYS A 1 196 ? 21.344 -5.672 -10.322 1.00 83.12 196 LYS A N 1
ATOM 1524 C CA . LYS A 1 196 ? 21.595 -6.552 -11.490 1.00 83.12 196 LYS A CA 1
ATOM 1525 C C . LYS A 1 196 ? 21.679 -8.050 -11.165 1.00 83.12 196 LYS A C 1
ATOM 1527 O O . LYS A 1 196 ? 21.404 -8.852 -12.051 1.00 83.12 196 LYS A O 1
ATOM 1532 N N . LEU A 1 197 ? 22.011 -8.430 -9.929 1.00 80.25 197 LEU A N 1
ATOM 1533 C CA . LEU A 1 197 ? 22.046 -9.833 -9.492 1.00 80.25 197 LEU A CA 1
ATOM 1534 C C . LEU A 1 197 ? 20.649 -10.422 -9.230 1.00 80.25 197 LEU A C 1
ATOM 1536 O O . LEU A 1 197 ? 20.520 -11.628 -9.020 1.00 80.25 197 LEU A O 1
ATOM 1540 N N . ILE A 1 198 ? 19.610 -9.587 -9.215 1.00 79.25 198 ILE A N 1
ATOM 1541 C CA . ILE A 1 198 ? 18.211 -9.986 -9.060 1.00 79.25 198 ILE A CA 1
ATOM 1542 C C . ILE A 1 198 ? 17.560 -9.972 -10.448 1.00 79.25 198 ILE A C 1
ATOM 1544 O O . ILE A 1 198 ? 17.502 -8.898 -11.057 1.00 79.25 198 ILE A O 1
ATOM 1548 N N . PRO A 1 199 ? 17.054 -11.109 -10.958 1.00 80.31 199 PRO A N 1
ATOM 1549 C CA . PRO A 1 199 ? 16.408 -11.166 -12.264 1.00 80.31 199 PRO A CA 1
ATOM 1550 C C . PRO A 1 199 ? 15.264 -10.156 -12.364 1.00 80.31 199 PRO A C 1
ATOM 1552 O O . PRO A 1 199 ? 14.391 -10.112 -11.499 1.00 80.31 199 PRO A O 1
ATOM 1555 N N . VAL A 1 200 ? 15.260 -9.329 -13.408 1.00 79.56 200 VAL A N 1
ATOM 1556 C CA . VAL A 1 200 ? 14.106 -8.477 -13.711 1.00 79.56 200 VAL A CA 1
ATOM 1557 C C . VAL A 1 200 ? 13.004 -9.349 -14.297 1.00 79.56 200 VAL A C 1
ATOM 1559 O O . VAL A 1 200 ? 13.272 -10.185 -15.159 1.00 79.56 200 VAL A O 1
ATOM 1562 N N . ALA A 1 201 ? 11.773 -9.188 -13.818 1.00 66.94 201 ALA A N 1
ATOM 1563 C CA . ALA A 1 201 ? 10.643 -9.846 -14.449 1.00 66.94 201 ALA A CA 1
ATOM 1564 C C . ALA A 1 201 ? 10.499 -9.302 -15.874 1.00 66.94 201 ALA A C 1
ATOM 1566 O O . ALA A 1 201 ? 10.279 -8.104 -16.067 1.00 66.94 201 ALA A O 1
ATOM 1567 N N . VAL A 1 202 ? 10.621 -10.175 -16.875 1.00 54.44 202 VAL A N 1
ATOM 1568 C CA . VAL A 1 202 ? 10.187 -9.845 -18.231 1.00 54.44 202 VAL A CA 1
ATOM 1569 C C . VAL A 1 202 ? 8.669 -9.816 -18.175 1.00 54.44 202 VAL A C 1
ATOM 1571 O O . VAL A 1 202 ? 8.008 -10.850 -18.232 1.00 54.44 202 VAL A O 1
ATOM 1574 N N . MET A 1 203 ? 8.105 -8.627 -17.993 1.00 49.75 203 MET A N 1
ATOM 1575 C CA . MET A 1 203 ? 6.687 -8.422 -18.233 1.00 49.75 203 MET A CA 1
ATOM 1576 C C . MET A 1 203 ? 6.485 -8.650 -19.728 1.00 49.75 203 MET A C 1
ATOM 1578 O O . MET A 1 203 ? 6.806 -7.762 -20.514 1.00 49.75 203 MET A O 1
ATOM 1582 N N . VAL A 1 204 ? 6.020 -9.839 -20.123 1.00 36.22 204 VAL A N 1
ATOM 1583 C CA . VAL A 1 204 ? 5.634 -10.107 -21.511 1.00 36.22 204 VAL A CA 1
ATOM 1584 C C . VAL A 1 204 ? 4.671 -8.989 -21.912 1.00 36.22 204 VAL A C 1
ATOM 1586 O O . VAL A 1 204 ? 3.614 -8.795 -21.301 1.00 36.22 204 VAL A O 1
ATOM 1589 N N . SER A 1 205 ? 5.104 -8.162 -22.857 1.00 35.88 205 SER A N 1
ATOM 1590 C CA . SER A 1 205 ? 4.199 -7.372 -23.669 1.00 35.88 205 SER A CA 1
ATOM 1591 C C . SER A 1 205 ? 3.448 -8.393 -24.511 1.00 35.88 205 SER A C 1
ATOM 1593 O O . SER A 1 205 ? 3.990 -8.852 -25.514 1.00 35.88 205 SER A O 1
ATOM 1595 N N . ASP A 1 206 ? 2.276 -8.839 -24.063 1.00 34.19 206 ASP A N 1
ATOM 1596 C CA . ASP A 1 206 ? 1.465 -9.715 -24.898 1.00 34.19 206 ASP A CA 1
ATOM 1597 C C . ASP A 1 206 ? 1.140 -8.968 -26.191 1.00 34.19 206 ASP A C 1
ATOM 1599 O O . ASP A 1 206 ? 0.477 -7.927 -26.210 1.00 34.19 206 ASP A O 1
ATOM 1603 N N . GLU A 1 207 ? 1.684 -9.519 -27.270 1.00 29.31 207 GLU A N 1
ATOM 1604 C CA . GLU A 1 207 ? 1.207 -9.368 -28.626 1.00 29.31 207 GLU A CA 1
ATOM 1605 C C . GLU A 1 207 ? -0.309 -9.583 -28.628 1.00 29.31 207 GLU A C 1
ATOM 1607 O O . GLU A 1 207 ? -0.812 -10.671 -28.344 1.00 29.31 207 GLU A O 1
ATOM 1612 N N . PHE A 1 208 ? -1.057 -8.541 -28.969 1.00 27.31 208 PHE A N 1
ATOM 1613 C CA . PHE A 1 208 ? -2.466 -8.678 -29.304 1.00 27.31 208 PHE A CA 1
ATOM 1614 C C . PHE A 1 208 ? -2.546 -9.467 -30.624 1.00 27.31 208 PHE A C 1
ATOM 1616 O O . PHE A 1 208 ? -2.301 -8.915 -31.697 1.00 27.31 208 PHE A O 1
ATOM 1623 N N . GLN A 1 209 ? -2.816 -10.773 -30.561 1.00 24.22 209 GLN A N 1
ATOM 1624 C CA . GLN A 1 209 ? -3.039 -11.601 -31.752 1.00 24.22 209 GLN A CA 1
ATOM 1625 C C . GLN A 1 209 ? -4.321 -11.130 -32.475 1.00 24.22 209 GLN A C 1
ATOM 1627 O O . GLN A 1 209 ? -5.380 -11.066 -31.843 1.00 24.22 209 GLN A O 1
ATOM 1632 N N . PRO A 1 210 ? -4.270 -10.796 -33.779 1.00 25.55 210 PRO A N 1
ATOM 1633 C CA . PRO A 1 210 ? -5.444 -10.362 -34.530 1.00 25.55 210 PRO A CA 1
ATOM 1634 C C . PRO A 1 210 ? -6.319 -11.566 -34.921 1.00 25.55 210 PRO A C 1
ATOM 1636 O O . PRO A 1 210 ? -5.824 -12.563 -35.445 1.00 25.55 210 PRO A O 1
ATOM 1639 N N . MET A 1 211 ? -7.633 -11.474 -34.695 1.00 23.17 211 MET A N 1
ATOM 1640 C CA . MET A 1 211 ? -8.604 -12.446 -35.222 1.00 23.17 211 MET A CA 1
ATOM 1641 C C . MET A 1 211 ? -8.816 -12.263 -36.742 1.00 23.17 211 MET A C 1
ATOM 1643 O O . MET A 1 211 ? -8.651 -11.151 -37.247 1.00 23.17 211 MET A O 1
ATOM 1647 N N . PRO A 1 212 ? -9.166 -13.329 -37.494 1.00 26.06 212 PRO A N 1
ATOM 1648 C CA . PRO A 1 212 ? -9.132 -13.316 -38.954 1.00 26.06 212 PRO A CA 1
ATOM 1649 C C . PRO A 1 212 ? -10.296 -12.548 -39.599 1.00 26.06 212 PRO A C 1
ATOM 1651 O O . PRO A 1 212 ? -11.451 -12.652 -39.189 1.00 26.06 212 PRO A O 1
ATOM 1654 N N . ASN A 1 213 ? -9.944 -11.835 -40.673 1.00 32.88 213 ASN A N 1
ATOM 1655 C CA . ASN A 1 213 ? -10.813 -11.099 -41.590 1.00 32.88 213 ASN A CA 1
ATOM 1656 C C . ASN A 1 213 ? -11.949 -11.952 -42.169 1.00 32.88 213 ASN A C 1
ATOM 1658 O O . ASN A 1 213 ? -11.698 -13.016 -42.738 1.00 32.88 213 ASN A O 1
ATOM 1662 N N . ASN A 1 214 ? -13.161 -11.391 -42.202 1.00 24.86 214 ASN A N 1
ATOM 1663 C CA . ASN A 1 214 ? -14.089 -11.685 -43.288 1.00 24.86 214 ASN A CA 1
ATOM 1664 C C . ASN A 1 214 ? -14.832 -10.429 -43.768 1.00 24.86 214 ASN A C 1
ATOM 1666 O O . ASN A 1 214 ? -15.254 -9.586 -42.980 1.00 24.86 214 ASN A O 1
ATOM 1670 N N . LEU A 1 215 ? -14.922 -10.329 -45.093 1.00 25.56 215 LEU A N 1
ATOM 1671 C CA . LEU A 1 215 ? -15.384 -9.203 -45.900 1.00 25.56 215 LEU A CA 1
ATOM 1672 C C . LEU A 1 215 ? -16.858 -8.857 -45.650 1.00 25.56 215 LEU A C 1
ATOM 1674 O O . LEU A 1 215 ? -17.706 -9.745 -45.634 1.00 25.56 215 LEU A O 1
ATOM 1678 N N . SER A 1 216 ? -17.202 -7.568 -45.662 1.00 23.77 216 SER A N 1
ATOM 1679 C CA . SER A 1 216 ? -17.767 -6.875 -46.842 1.00 23.77 216 SER A CA 1
ATOM 1680 C C . SER A 1 216 ? -18.406 -5.537 -46.447 1.00 23.77 216 SER A C 1
ATOM 1682 O O . SER A 1 216 ? -19.183 -5.446 -45.502 1.00 23.77 216 SER A O 1
ATOM 1684 N N . SER A 1 217 ? -18.088 -4.486 -47.201 1.00 31.59 217 SER A N 1
ATOM 1685 C CA . SER A 1 217 ? -18.819 -3.216 -47.174 1.00 31.59 217 SER A CA 1
ATOM 1686 C C . SER A 1 217 ? -20.000 -3.280 -48.149 1.00 31.59 217 SER A C 1
ATOM 1688 O O . SER A 1 217 ? -19.858 -3.829 -49.244 1.00 31.59 217 SER A O 1
ATOM 1690 N N . PRO A 1 218 ? -21.122 -2.628 -47.815 1.00 28.20 218 PRO A N 1
ATOM 1691 C CA . PRO A 1 218 ? -21.695 -1.693 -4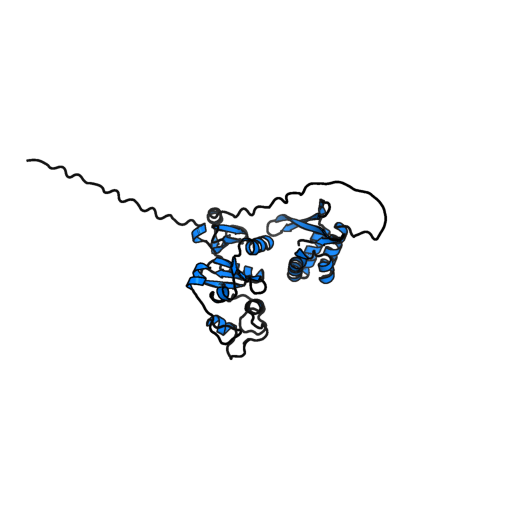8.771 1.00 28.20 218 PRO A CA 1
ATOM 1692 C C . PRO A 1 218 ? -22.021 -0.334 -48.139 1.00 28.20 218 PRO A C 1
ATOM 1694 O O . PRO A 1 218 ? -22.029 -0.130 -46.930 1.00 28.20 218 PRO A O 1
ATOM 1697 N N . SER A 1 219 ? -22.213 0.610 -49.043 1.00 27.69 219 SER A N 1
ATOM 1698 C CA . SER A 1 219 ? -22.209 2.057 -48.908 1.00 27.69 219 SER A CA 1
ATOM 1699 C C . SER A 1 219 ? -23.497 2.689 -48.351 1.00 27.69 219 SER A C 1
ATOM 1701 O O . SER A 1 219 ? -24.557 2.069 -48.290 1.00 27.69 219 SER A O 1
ATOM 1703 N N . THR A 1 220 ? -23.392 4.015 -48.175 1.00 23.86 220 THR A N 1
ATOM 1704 C CA . THR A 1 220 ? -24.390 5.086 -48.423 1.00 23.86 220 THR A CA 1
ATOM 1705 C C . THR A 1 220 ? -25.240 5.676 -47.269 1.00 23.86 220 THR A C 1
ATOM 1707 O O . THR A 1 220 ? -26.263 5.135 -46.873 1.00 23.86 220 THR A O 1
ATOM 1710 N N . THR A 1 221 ? -24.880 6.934 -46.943 1.00 25.48 221 THR A N 1
ATOM 1711 C CA . THR A 1 221 ? -25.707 8.158 -46.725 1.00 25.48 221 THR A CA 1
ATOM 1712 C C . THR A 1 221 ? -26.396 8.482 -45.379 1.00 25.48 221 THR A C 1
ATOM 1714 O O . THR A 1 221 ? -27.406 7.901 -45.010 1.00 25.48 221 THR A O 1
ATOM 1717 N N . THR A 1 222 ? -25.902 9.586 -44.779 1.00 38.25 222 THR A N 1
ATOM 1718 C CA . THR A 1 222 ? -26.568 10.652 -43.977 1.00 38.25 222 THR A CA 1
ATOM 1719 C C . THR A 1 222 ? -27.374 10.304 -42.713 1.00 38.25 222 THR A C 1
ATOM 1721 O O . THR A 1 222 ? -28.564 10.029 -42.789 1.00 38.25 222 THR A O 1
ATOM 1724 N N . SER A 1 223 ? -26.759 10.506 -41.536 1.00 31.84 223 SER A N 1
ATOM 1725 C CA . SER A 1 223 ? -27.395 10.903 -40.259 1.00 31.84 223 SER A CA 1
ATOM 1726 C C . SER A 1 223 ? -26.300 11.322 -39.253 1.00 31.84 223 SER A C 1
ATOM 1728 O O . SER A 1 223 ? -25.178 10.844 -39.386 1.00 31.84 223 SER A O 1
ATOM 1730 N N . SER A 1 224 ? -26.591 12.246 -38.323 1.00 41.97 224 SER A N 1
ATOM 1731 C CA . SER A 1 224 ? -25.680 12.926 -37.364 1.00 41.97 224 SER A CA 1
ATOM 1732 C C . SER A 1 224 ? -24.288 12.288 -37.198 1.00 41.97 224 SER A C 1
ATOM 1734 O O . SER A 1 224 ? -24.159 11.246 -36.553 1.00 41.97 224 SER A O 1
ATOM 1736 N N . ALA A 1 225 ? -23.254 12.901 -37.782 1.00 48.50 225 ALA A N 1
ATOM 1737 C CA . ALA A 1 225 ? -21.912 12.327 -37.792 1.00 48.50 225 ALA A CA 1
ATOM 1738 C C . ALA A 1 225 ? -21.420 12.074 -36.358 1.00 48.50 225 ALA A C 1
ATOM 1740 O O . ALA A 1 225 ? -21.321 12.999 -35.551 1.00 48.50 225 ALA A O 1
ATOM 1741 N N . ALA A 1 226 ? -21.140 10.807 -36.047 1.00 68.50 226 ALA A N 1
ATOM 1742 C CA . ALA A 1 226 ? -20.419 10.435 -34.844 1.00 68.50 226 ALA A CA 1
ATOM 1743 C C . ALA A 1 226 ? -19.097 11.213 -34.804 1.00 68.50 226 ALA A C 1
ATOM 1745 O O . ALA A 1 226 ? -18.390 11.272 -35.812 1.00 68.50 226 ALA A O 1
ATOM 1746 N N . MET A 1 227 ? -18.795 11.830 -33.658 1.00 83.38 227 MET A N 1
ATOM 1747 C CA . MET A 1 227 ? -17.558 12.593 -33.478 1.00 83.38 227 MET A CA 1
ATOM 1748 C C . MET A 1 227 ? -16.360 11.710 -33.813 1.00 83.38 227 MET A C 1
ATOM 1750 O O . MET A 1 227 ? -16.305 10.560 -33.386 1.00 83.38 227 MET A O 1
ATOM 1754 N N . SER A 1 228 ? -15.402 12.242 -34.560 1.00 90.12 228 SER A N 1
ATOM 1755 C CA . SER A 1 228 ? -14.129 11.574 -34.817 1.00 90.12 228 SER A CA 1
ATOM 1756 C C . SER A 1 228 ? -13.314 11.421 -33.526 1.00 90.12 228 SER A C 1
ATOM 1758 O O . SER A 1 228 ? -13.473 12.189 -32.575 1.00 90.12 228 SER A O 1
ATOM 1760 N N . ALA A 1 229 ? -12.389 10.459 -33.491 1.00 89.00 229 ALA A N 1
ATOM 1761 C CA . ALA A 1 229 ? -11.495 10.278 -32.345 1.00 89.00 229 ALA A CA 1
ATOM 1762 C C . ALA A 1 229 ? -10.651 11.536 -32.055 1.00 89.00 229 ALA A C 1
ATOM 1764 O O . ALA A 1 229 ? -10.430 11.875 -30.894 1.00 89.00 229 ALA A O 1
ATOM 1765 N N . GLN A 1 230 ? -10.250 12.272 -33.102 1.00 86.88 230 GLN A N 1
ATOM 1766 C CA . GLN A 1 230 ? -9.557 13.555 -32.965 1.00 86.88 230 GLN A CA 1
ATOM 1767 C C . GLN A 1 230 ? -10.429 14.578 -32.226 1.00 86.88 230 GLN A C 1
ATOM 1769 O O . GLN A 1 230 ? -9.960 15.223 -31.292 1.00 86.88 230 GLN A O 1
ATOM 1774 N N . GLU A 1 231 ? -11.703 14.719 -32.599 1.00 89.88 231 GLU A N 1
ATOM 1775 C CA . GLU A 1 231 ? -12.623 15.630 -31.910 1.00 89.88 231 GLU A CA 1
ATOM 1776 C C . GLU A 1 231 ? -12.868 15.205 -30.458 1.00 89.88 231 GLU A C 1
ATOM 1778 O O . GLU A 1 231 ? -12.952 16.064 -29.579 1.00 89.88 231 GLU A O 1
ATOM 1783 N N . VAL A 1 232 ? -12.937 13.897 -30.186 1.00 94.38 232 VAL A N 1
ATOM 1784 C CA . VAL A 1 232 ? -13.075 13.379 -28.818 1.00 94.38 232 VAL A CA 1
ATOM 1785 C C . VAL A 1 232 ? -11.850 13.715 -27.967 1.00 94.38 232 VAL A C 1
ATOM 1787 O O . VAL A 1 232 ? -12.023 14.237 -26.867 1.00 94.38 232 VAL A O 1
ATOM 1790 N N . ILE A 1 233 ? -10.624 13.535 -28.469 1.00 89.81 233 ILE A N 1
ATOM 1791 C CA . ILE A 1 233 ? -9.417 13.960 -27.740 1.00 89.81 233 ILE A CA 1
ATOM 1792 C C . ILE A 1 233 ? -9.436 15.454 -27.417 1.00 89.81 233 ILE A C 1
ATOM 1794 O O . ILE A 1 233 ? -9.123 15.840 -26.292 1.00 89.81 233 ILE A O 1
ATOM 1798 N N . GLN A 1 234 ? -9.856 16.298 -28.359 1.00 86.62 234 GLN A N 1
ATOM 1799 C CA . GLN A 1 234 ? -9.924 17.745 -28.132 1.00 86.62 234 GLN A CA 1
ATOM 1800 C C . GLN A 1 234 ? -10.998 18.109 -27.092 1.00 86.62 234 GLN A C 1
ATOM 1802 O O . GLN A 1 234 ? -10.812 19.027 -26.292 1.00 86.62 234 GLN A O 1
ATOM 1807 N N . LYS A 1 235 ? -12.115 17.368 -27.038 1.00 91.75 235 LYS A N 1
ATOM 1808 C CA . LYS A 1 235 ? -13.126 17.527 -25.978 1.00 91.75 235 LYS A CA 1
ATOM 1809 C C . LYS A 1 235 ? -12.617 17.085 -24.612 1.00 91.75 235 LYS A C 1
ATOM 1811 O O . LYS A 1 235 ? -12.900 17.769 -23.629 1.00 91.75 235 LYS A O 1
ATOM 1816 N N . ILE A 1 236 ? -11.858 15.994 -24.546 1.00 93.75 236 ILE A N 1
ATOM 1817 C CA . ILE A 1 236 ? -11.214 15.533 -23.311 1.00 93.75 236 ILE A CA 1
ATOM 1818 C C . ILE A 1 236 ? -10.221 16.601 -22.836 1.00 93.75 236 ILE A C 1
ATOM 1820 O O . ILE A 1 236 ? -10.323 17.058 -21.700 1.00 93.75 236 ILE A O 1
ATOM 1824 N N . ALA A 1 237 ? -9.341 17.092 -23.712 1.00 82.94 237 ALA A N 1
ATOM 1825 C CA . ALA A 1 237 ? -8.408 18.174 -23.393 1.00 82.94 237 ALA A C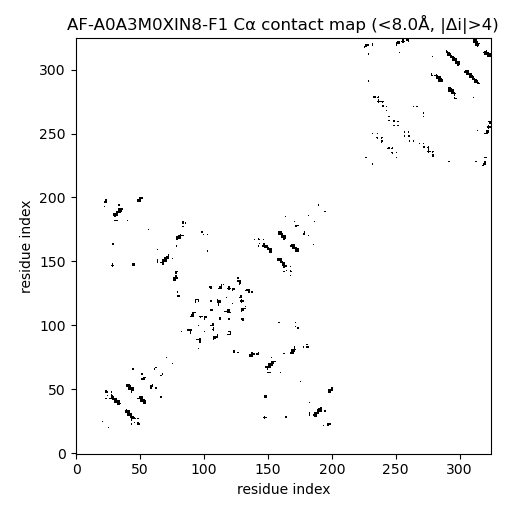A 1
ATOM 1826 C C . ALA A 1 237 ? -9.130 19.432 -22.877 1.00 82.94 237 ALA A C 1
ATOM 1828 O O . ALA A 1 237 ? -8.726 20.035 -21.881 1.00 82.94 237 ALA A O 1
ATOM 1829 N N . HIS A 1 238 ? -10.246 19.804 -23.513 1.00 79.50 238 HIS A N 1
ATOM 1830 C CA . HIS A 1 238 ? -11.089 20.907 -23.060 1.00 79.50 238 HIS A CA 1
ATOM 1831 C C . HIS A 1 238 ? -11.662 20.672 -21.655 1.00 79.50 238 HIS A C 1
ATOM 1833 O O . HIS A 1 238 ? -11.643 21.592 -20.837 1.00 79.50 238 HIS A O 1
ATOM 1839 N N . ALA A 1 239 ? -12.131 19.456 -21.356 1.00 88.31 239 ALA A N 1
ATOM 1840 C CA . ALA A 1 239 ? -12.625 19.094 -20.031 1.00 88.31 239 ALA A CA 1
ATOM 1841 C C . ALA A 1 239 ? -11.536 19.273 -18.962 1.00 88.31 239 ALA A C 1
ATOM 1843 O O . ALA A 1 239 ? -11.774 19.958 -17.966 1.00 88.31 239 ALA A O 1
ATOM 1844 N N . PHE A 1 240 ? -10.322 18.766 -19.211 1.00 86.00 240 PHE A N 1
ATOM 1845 C CA . PHE A 1 240 ? -9.164 18.945 -18.326 1.00 86.00 240 PHE A CA 1
ATOM 1846 C C . PHE A 1 240 ? -8.814 20.422 -18.108 1.00 86.00 240 PHE A C 1
ATOM 1848 O O . PHE A 1 240 ? -8.678 20.859 -16.965 1.00 86.00 240 PHE A O 1
ATOM 1855 N N . ASN A 1 241 ? -8.769 21.223 -19.177 1.00 70.44 241 ASN A N 1
ATOM 1856 C CA . ASN A 1 241 ? -8.464 22.654 -19.086 1.00 70.44 241 ASN A CA 1
ATOM 1857 C C . ASN A 1 241 ? -9.512 23.440 -18.272 1.00 70.44 241 ASN A C 1
ATOM 1859 O O . ASN A 1 241 ? -9.198 24.441 -17.632 1.00 70.44 241 ASN A O 1
ATOM 1863 N N . ARG A 1 242 ? -10.775 22.995 -18.299 1.00 79.50 242 ARG A N 1
ATOM 1864 C CA . ARG A 1 242 ? -11.897 23.611 -17.572 1.00 79.50 242 ARG A CA 1
ATOM 1865 C C . ARG A 1 242 ? -12.098 23.050 -16.164 1.00 79.50 242 ARG A C 1
ATOM 1867 O O . ARG A 1 242 ? -12.890 23.618 -15.418 1.00 79.50 242 ARG A O 1
ATOM 1874 N N . GLY A 1 243 ? -11.425 21.955 -15.809 1.00 85.81 243 GLY A N 1
ATOM 1875 C CA . GLY A 1 243 ? -11.694 21.226 -14.570 1.00 85.81 243 GLY A CA 1
ATOM 1876 C C . GLY A 1 243 ? -13.092 20.595 -14.527 1.00 85.81 243 GLY A C 1
ATOM 1877 O O . GLY A 1 243 ? -13.645 20.429 -13.443 1.00 85.81 243 GLY A O 1
ATOM 1878 N N . ASP A 1 244 ? -13.668 20.231 -15.678 1.00 94.56 244 ASP A N 1
ATOM 1879 C CA . ASP A 1 244 ? -15.000 19.619 -15.769 1.00 94.56 244 ASP A CA 1
ATOM 1880 C C . ASP A 1 244 ? -14.928 18.080 -15.796 1.00 94.56 244 ASP A C 1
ATOM 1882 O O . ASP A 1 244 ? -14.834 17.450 -16.855 1.00 94.56 244 ASP A O 1
ATOM 1886 N N . LYS A 1 245 ? -14.993 17.469 -14.605 1.00 92.31 245 LYS A N 1
ATOM 1887 C CA . LYS A 1 245 ? -14.933 16.007 -14.427 1.00 92.31 245 LYS A CA 1
ATOM 1888 C C . LYS A 1 245 ? -16.074 15.290 -15.145 1.00 92.31 245 LYS A C 1
ATOM 1890 O O . LYS A 1 245 ? -15.878 14.228 -15.731 1.00 92.31 245 LYS A O 1
ATOM 1895 N N . ASN A 1 246 ? -17.271 15.872 -15.116 1.00 92.25 246 ASN A N 1
ATOM 1896 C CA . ASN A 1 246 ? -18.460 15.259 -15.699 1.00 92.25 246 ASN A CA 1
ATOM 1897 C C . ASN A 1 246 ? -18.370 15.227 -17.222 1.00 92.25 246 ASN A C 1
ATOM 1899 O O . ASN A 1 246 ? -18.771 14.238 -17.834 1.00 92.25 246 ASN A O 1
ATOM 1903 N N . LEU A 1 247 ? -17.828 16.281 -17.838 1.00 89.19 247 LEU A N 1
ATOM 1904 C CA . LEU A 1 247 ? -17.561 16.300 -19.272 1.00 89.19 247 LEU A CA 1
ATOM 1905 C C . LEU A 1 247 ? -16.474 15.293 -19.657 1.00 89.19 247 LEU A C 1
ATOM 1907 O O . LEU A 1 247 ? -16.629 14.596 -20.654 1.00 89.19 247 LEU A O 1
ATOM 1911 N N . PHE A 1 248 ? -15.408 15.173 -18.865 1.00 94.81 248 PHE A N 1
ATOM 1912 C CA . PHE A 1 248 ? -14.362 14.175 -19.093 1.00 94.81 248 PHE A CA 1
ATOM 1913 C C . PHE A 1 248 ? -14.915 12.742 -19.057 1.00 94.81 248 PHE A C 1
ATOM 1915 O O . PHE A 1 248 ? -14.730 11.978 -20.006 1.00 94.81 248 PHE A O 1
ATOM 1922 N N . LEU A 1 249 ? -15.655 12.391 -18.002 1.00 92.44 249 LEU A N 1
ATOM 1923 C CA . LEU A 1 249 ? -16.168 11.034 -17.798 1.00 92.44 249 LEU A CA 1
ATOM 1924 C C . LEU A 1 249 ? -17.256 10.614 -18.799 1.00 92.44 249 LEU A C 1
ATOM 1926 O O . LEU A 1 249 ? -17.579 9.428 -18.863 1.00 92.44 249 LEU A O 1
ATOM 1930 N N . GLN A 1 250 ? -17.803 11.537 -19.598 1.00 94.19 250 GLN A N 1
ATOM 1931 C CA . GLN A 1 250 ? -18.673 11.199 -20.735 1.00 94.19 250 GLN A CA 1
ATOM 1932 C C . GLN A 1 250 ? -17.921 10.497 -21.869 1.00 94.19 250 GLN A C 1
ATOM 1934 O O . GLN A 1 250 ? -18.530 9.733 -22.615 1.00 94.19 250 GLN A O 1
ATOM 1939 N N . TYR A 1 251 ? -16.615 10.739 -21.986 1.00 95.50 251 TYR A N 1
ATOM 1940 C CA . TYR A 1 251 ? -15.758 10.126 -22.998 1.00 95.50 251 TYR A CA 1
ATOM 1941 C C . TYR A 1 251 ? -14.936 8.961 -22.442 1.00 95.50 251 TYR A C 1
ATOM 1943 O O . TYR A 1 251 ? -14.106 8.415 -23.155 1.00 95.50 251 TYR A O 1
ATOM 1951 N N . ALA A 1 252 ? -15.140 8.571 -21.184 1.00 86.94 252 ALA A N 1
ATOM 1952 C CA . ALA A 1 252 ? -14.445 7.443 -20.579 1.00 86.94 252 ALA A CA 1
ATOM 1953 C C . ALA A 1 252 ? -15.111 6.118 -20.970 1.00 86.94 252 ALA A C 1
ATOM 1955 O O . ALA A 1 252 ? -16.325 5.955 -20.817 1.00 86.94 252 ALA A O 1
ATOM 1956 N N . ALA A 1 253 ? -14.317 5.145 -21.419 1.00 86.00 253 ALA A N 1
ATOM 1957 C CA . ALA A 1 253 ? -14.818 3.799 -21.670 1.00 86.00 253 ALA A CA 1
ATOM 1958 C C . ALA A 1 253 ? -15.336 3.182 -20.358 1.00 86.00 253 ALA A C 1
ATOM 1960 O O . ALA A 1 253 ? -14.666 3.319 -19.333 1.00 86.00 253 ALA A O 1
ATOM 1961 N N . PRO A 1 254 ? -16.479 2.467 -20.341 1.00 83.06 254 PRO A N 1
ATOM 1962 C CA . PRO A 1 254 ? -17.045 1.907 -19.111 1.00 83.06 254 PRO A CA 1
ATOM 1963 C C . PRO A 1 254 ? -16.060 1.033 -18.323 1.00 83.06 254 PRO A C 1
ATOM 1965 O O . PRO A 1 254 ? -16.016 1.103 -17.096 1.00 83.06 254 PRO A O 1
ATOM 1968 N N . THR A 1 255 ? -15.231 0.262 -19.031 1.00 72.38 255 THR A N 1
ATOM 1969 C CA . THR A 1 255 ? -14.194 -0.613 -18.462 1.00 72.38 255 THR A CA 1
ATOM 1970 C C . THR A 1 255 ? -13.035 0.156 -17.827 1.00 72.38 255 THR A C 1
ATOM 1972 O O . THR A 1 255 ? -12.439 -0.329 -16.869 1.00 72.38 255 THR A O 1
ATOM 1975 N N . ALA A 1 256 ? -12.737 1.360 -18.318 1.00 66.44 256 ALA A N 1
ATOM 1976 C CA . ALA A 1 256 ? -11.657 2.216 -17.831 1.00 66.44 256 ALA A CA 1
ATOM 1977 C C . ALA A 1 256 ? -12.149 3.357 -16.927 1.00 66.44 256 ALA A C 1
ATOM 1979 O O . ALA A 1 256 ? -11.341 4.042 -16.303 1.00 66.44 256 ALA A O 1
ATOM 1980 N N .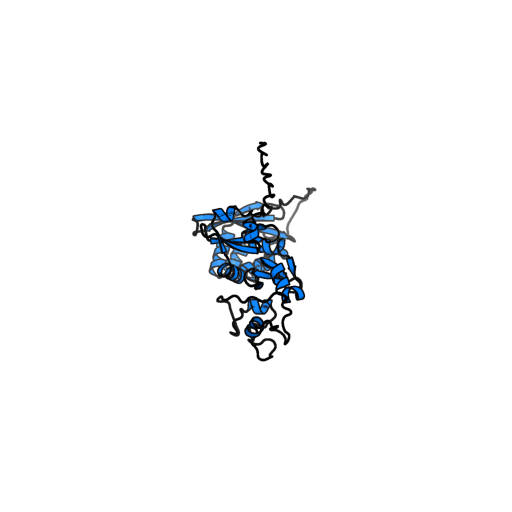 LYS A 1 257 ? -13.468 3.568 -16.823 1.00 70.44 257 LYS A N 1
ATOM 1981 C CA . LYS A 1 257 ? -14.071 4.759 -16.212 1.00 70.44 257 LYS A CA 1
ATOM 1982 C C . LYS A 1 257 ? -13.585 5.022 -14.793 1.00 70.44 257 LYS A C 1
ATOM 1984 O O . LYS A 1 257 ? -13.251 6.157 -14.486 1.00 70.44 257 LYS A O 1
ATOM 1989 N N . LYS A 1 258 ? -13.490 3.984 -13.958 1.00 59.12 258 LYS A N 1
ATOM 1990 C CA . LYS A 1 258 ? -12.994 4.114 -12.578 1.00 59.12 258 LYS A CA 1
ATOM 1991 C C . LYS A 1 258 ? -11.515 4.504 -12.518 1.00 59.12 258 LYS A C 1
ATOM 1993 O O . LYS A 1 258 ? -11.149 5.331 -11.696 1.00 59.12 258 LYS A O 1
ATOM 1998 N N . ALA A 1 259 ? -10.679 3.938 -13.389 1.00 52.69 259 ALA A N 1
ATOM 1999 C CA . ALA A 1 259 ? -9.255 4.273 -13.451 1.00 52.69 259 ALA A CA 1
ATOM 2000 C C . ALA A 1 259 ? -9.038 5.704 -13.968 1.00 52.69 259 ALA A C 1
ATOM 2002 O O . ALA A 1 259 ? -8.227 6.448 -13.434 1.00 52.69 259 ALA A O 1
ATOM 2003 N N . LEU A 1 260 ? -9.822 6.113 -14.965 1.00 65.75 260 LEU A N 1
ATOM 2004 C CA . LEU A 1 260 ? -9.812 7.466 -15.512 1.00 65.75 260 LEU A CA 1
ATOM 2005 C C . LEU A 1 260 ? -10.310 8.502 -14.495 1.00 65.75 260 LEU A C 1
ATOM 2007 O O . LEU A 1 260 ? -9.690 9.548 -14.323 1.00 65.75 260 LEU A O 1
ATOM 2011 N N . GLU A 1 261 ? -11.395 8.192 -13.785 1.00 69.69 261 GLU A N 1
ATOM 2012 C CA . GLU A 1 261 ? -11.906 8.983 -12.663 1.00 69.69 261 GLU A CA 1
ATOM 2013 C C . GLU A 1 261 ? -10.862 9.137 -11.553 1.00 69.69 261 GLU A C 1
ATOM 2015 O O . GLU A 1 261 ? -10.634 10.242 -11.066 1.00 69.69 261 GLU A O 1
ATOM 2020 N N . TYR A 1 262 ? -10.173 8.048 -11.223 1.00 59.72 262 TYR A N 1
ATOM 2021 C CA . TYR A 1 262 ? -9.081 8.051 -10.264 1.00 59.72 262 TYR A CA 1
ATOM 2022 C C . TYR A 1 262 ? -7.921 8.968 -10.703 1.00 59.72 262 TYR A C 1
ATOM 2024 O O . TYR A 1 262 ? -7.467 9.806 -9.922 1.00 59.72 262 TYR A O 1
ATOM 2032 N N . SER A 1 263 ? -7.474 8.874 -11.963 1.00 66.19 263 SER A N 1
ATOM 2033 C CA . SER A 1 263 ? -6.435 9.761 -12.510 1.00 66.19 263 SER A CA 1
ATOM 2034 C C . SER A 1 263 ? -6.859 11.231 -12.494 1.00 66.19 263 SER A C 1
ATOM 2036 O O . SER A 1 263 ? -6.034 12.109 -12.249 1.00 66.19 263 SER A O 1
ATOM 2038 N N . TRP A 1 264 ? -8.144 11.516 -12.718 1.00 82.88 264 TRP A N 1
ATOM 2039 C CA . TRP A 1 264 ? -8.683 12.871 -12.624 1.00 82.88 264 TRP A CA 1
ATOM 2040 C C . TRP A 1 264 ? -8.584 13.439 -11.206 1.00 82.88 264 TRP A C 1
ATOM 2042 O O . TRP 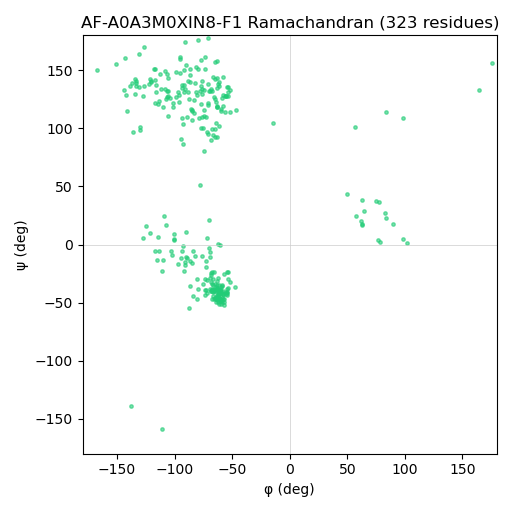A 1 264 ? -8.110 14.562 -11.031 1.00 82.88 264 TRP A O 1
ATOM 2052 N N . ASP A 1 265 ? -9.024 12.675 -10.204 1.00 69.81 265 ASP A N 1
ATOM 2053 C CA . ASP A 1 265 ? -9.051 13.122 -8.805 1.00 69.81 265 ASP A CA 1
ATOM 2054 C C . ASP A 1 265 ? -7.643 13.311 -8.221 1.00 69.81 265 ASP A C 1
ATOM 2056 O O . ASP A 1 265 ? -7.452 14.101 -7.297 1.00 69.81 265 ASP A O 1
ATOM 2060 N N . TYR A 1 266 ? -6.643 12.637 -8.797 1.00 65.00 266 TYR A N 1
ATOM 2061 C CA . TYR A 1 266 ? -5.233 12.803 -8.445 1.00 65.00 266 TYR A CA 1
ATOM 2062 C C . TYR A 1 266 ? -4.632 14.138 -8.922 1.00 65.00 266 TYR A C 1
ATOM 2064 O O . TYR A 1 266 ? -3.714 14.673 -8.298 1.00 65.00 266 TYR A O 1
ATOM 2072 N N . LEU A 1 267 ? -5.118 14.688 -10.037 1.00 63.84 267 LEU A N 1
ATOM 2073 C CA . LEU A 1 267 ? -4.538 15.882 -10.644 1.00 63.84 267 LEU A CA 1
ATOM 2074 C C . LEU A 1 267 ? -5.076 17.143 -9.967 1.00 63.84 267 LEU A C 1
ATOM 2076 O O . LEU A 1 267 ? -6.280 17.400 -9.964 1.00 63.84 267 LEU A O 1
ATOM 2080 N N . ASN A 1 268 ? -4.176 17.991 -9.466 1.00 67.12 268 ASN A N 1
ATOM 2081 C CA . ASN A 1 268 ? -4.516 19.362 -9.085 1.00 67.12 268 ASN A CA 1
ATOM 2082 C C . ASN A 1 268 ? -4.790 20.226 -10.340 1.00 67.12 268 ASN A C 1
ATOM 2084 O O . ASN A 1 268 ? -4.707 19.757 -11.474 1.00 67.12 268 ASN A O 1
ATOM 2088 N N . GLU A 1 269 ? -5.153 21.497 -10.161 1.00 68.88 269 GLU A N 1
ATOM 2089 C CA . GLU A 1 269 ? -5.506 22.368 -11.294 1.00 68.88 269 GLU A CA 1
ATOM 2090 C C . GLU A 1 269 ? -4.378 22.508 -12.328 1.00 68.88 269 GLU A C 1
ATOM 2092 O O . GLU A 1 269 ? -4.639 22.472 -13.529 1.00 68.88 269 GLU A O 1
ATOM 2097 N N . GLU A 1 270 ? -3.134 22.625 -11.872 1.00 61.28 270 GLU A N 1
ATOM 2098 C CA . GLU A 1 270 ? -1.954 22.733 -12.732 1.00 61.28 270 GLU A CA 1
ATOM 2099 C C . GLU A 1 270 ? -1.695 21.430 -13.496 1.00 61.28 270 GLU A C 1
ATOM 2101 O O . GLU A 1 270 ? -1.580 21.447 -14.718 1.00 61.28 270 GLU A O 1
ATOM 2106 N N . GLY A 1 271 ? -1.739 20.282 -12.815 1.00 62.25 271 GLY A N 1
ATOM 2107 C CA . GLY A 1 271 ? -1.607 18.967 -13.441 1.00 62.25 271 GLY A CA 1
ATOM 2108 C C . GLY A 1 271 ? -2.692 18.697 -14.484 1.00 62.25 271 GLY A C 1
ATOM 2109 O O . GLY A 1 271 ? -2.409 18.136 -15.542 1.00 62.25 271 GLY A O 1
ATOM 2110 N N . ARG A 1 272 ? -3.930 19.155 -14.250 1.00 82.88 272 ARG A N 1
ATOM 2111 C CA . ARG A 1 272 ? -4.997 19.068 -15.261 1.00 82.88 272 ARG A CA 1
ATOM 2112 C C . ARG A 1 272 ? -4.700 19.938 -16.484 1.00 82.88 272 ARG A C 1
ATOM 2114 O O . ARG A 1 272 ? -4.954 19.499 -17.603 1.00 82.88 272 ARG A O 1
ATOM 2121 N N . LYS A 1 273 ? -4.137 21.136 -16.304 1.00 63.44 273 LYS A N 1
ATOM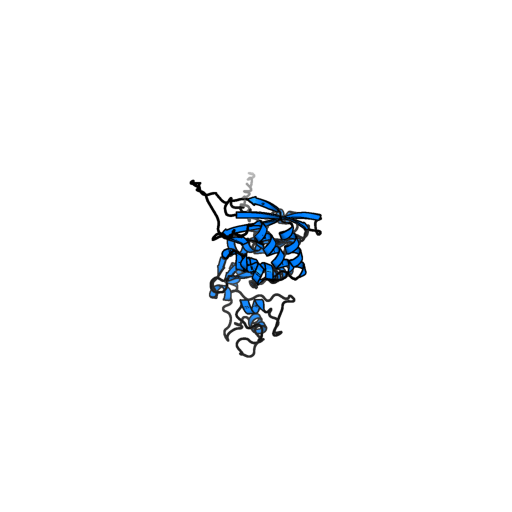 2122 C CA . LYS A 1 273 ? -3.725 22.003 -17.423 1.00 63.44 273 LYS A CA 1
ATOM 2123 C C . LYS A 1 273 ? -2.576 21.391 -18.224 1.00 63.44 273 LYS A C 1
ATOM 2125 O O . LYS A 1 273 ? -2.631 21.424 -19.449 1.00 63.44 273 LYS A O 1
ATOM 2130 N N . GLU A 1 274 ? -1.608 20.761 -17.565 1.00 68.62 274 GLU A N 1
ATOM 2131 C CA . GLU A 1 274 ? -0.519 20.047 -18.243 1.00 68.62 274 GLU A CA 1
ATOM 2132 C C . GLU A 1 274 ? -1.045 18.882 -19.091 1.00 68.62 274 GLU A C 1
ATOM 2134 O O . GLU A 1 274 ? -0.739 18.793 -20.280 1.00 68.62 274 GLU A O 1
ATOM 2139 N N . ILE A 1 275 ? -1.929 18.043 -18.540 1.00 77.00 275 ILE A N 1
ATOM 2140 C CA . ILE A 1 275 ? -2.575 16.961 -19.303 1.00 77.00 275 ILE A CA 1
ATOM 2141 C C . ILE A 1 275 ? -3.399 17.510 -20.476 1.00 77.00 275 ILE A C 1
ATOM 2143 O O . ILE A 1 275 ? -3.358 16.946 -21.570 1.00 77.00 275 ILE A O 1
ATOM 2147 N N . ALA A 1 276 ? -4.092 18.639 -20.301 1.00 71.12 276 ALA A N 1
ATOM 2148 C CA . ALA A 1 276 ? -4.805 19.296 -21.395 1.00 71.12 276 ALA A CA 1
ATOM 2149 C C . ALA A 1 276 ? -3.865 19.750 -22.525 1.00 71.12 276 ALA A C 1
ATOM 2151 O O . ALA A 1 276 ? -4.206 19.595 -23.698 1.00 71.12 2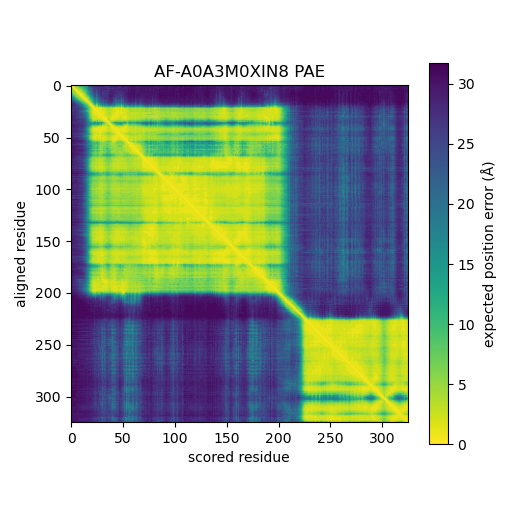76 ALA A O 1
ATOM 2152 N N . VAL A 1 277 ? -2.682 20.284 -22.198 1.00 68.75 277 VAL A N 1
ATOM 2153 C CA . VAL A 1 277 ? -1.655 20.646 -23.189 1.00 68.75 277 VAL A CA 1
ATOM 2154 C C . VAL A 1 277 ? -1.175 19.404 -23.942 1.00 68.75 277 VAL A C 1
ATOM 2156 O O . VAL A 1 277 ? -1.111 19.438 -25.172 1.00 68.75 277 VAL A O 1
ATOM 2159 N N . GLN A 1 278 ? -0.919 18.297 -23.238 1.00 75.12 278 GLN A N 1
ATOM 2160 C CA . GLN A 1 278 ? -0.483 17.047 -23.869 1.00 75.12 278 GLN A CA 1
ATOM 2161 C C . GLN A 1 278 ? -1.548 16.459 -24.796 1.00 75.12 278 GLN A C 1
ATOM 2163 O O . GLN A 1 278 ? -1.246 16.127 -25.938 1.00 75.12 278 GLN A O 1
ATOM 2168 N N . LEU A 1 279 ? -2.805 16.388 -24.356 1.00 80.50 279 LEU A N 1
ATOM 2169 C CA . LEU A 1 279 ? -3.912 15.899 -25.181 1.00 80.50 279 LEU A CA 1
ATOM 2170 C C . LEU A 1 279 ? -4.164 16.794 -26.405 1.00 80.50 279 LEU A C 1
ATOM 2172 O O . LEU A 1 279 ? -4.425 16.282 -27.491 1.00 80.50 279 LEU A O 1
ATOM 2176 N N . ASN A 1 280 ? -4.042 18.120 -26.264 1.00 75.06 280 ASN A N 1
ATOM 2177 C CA . ASN A 1 280 ? -4.166 19.046 -27.395 1.00 75.06 280 ASN A CA 1
ATOM 2178 C C . ASN A 1 280 ? -3.037 18.869 -28.418 1.00 75.06 280 ASN A C 1
ATOM 2180 O O . ASN A 1 280 ? -3.285 18.985 -29.618 1.00 75.06 280 ASN A O 1
ATOM 2184 N N . GLY A 1 281 ? -1.815 18.607 -27.946 1.00 71.38 281 GLY A N 1
ATOM 2185 C CA . GLY A 1 281 ? -0.634 18.383 -28.780 1.00 71.38 281 GLY A CA 1
ATOM 2186 C C . GLY A 1 281 ? -0.478 16.953 -29.301 1.00 71.38 281 GLY A C 1
ATOM 2187 O O . GLY A 1 281 ? 0.433 16.703 -30.091 1.00 71.38 281 GLY A O 1
ATOM 2188 N N . ALA A 1 282 ? -1.333 16.019 -28.875 1.00 79.44 282 ALA A N 1
ATOM 2189 C CA . ALA A 1 282 ? -1.210 14.614 -29.227 1.00 79.44 282 ALA A CA 1
ATOM 2190 C C . ALA A 1 282 ? -1.526 14.372 -30.712 1.00 79.44 282 ALA A C 1
ATOM 2192 O O . ALA A 1 282 ? -2.546 14.820 -31.240 1.00 79.44 282 ALA A O 1
ATOM 2193 N N . GLN A 1 283 ? -0.653 13.626 -31.386 1.00 81.44 283 GLN A N 1
ATOM 2194 C CA . GLN A 1 283 ? -0.778 13.291 -32.803 1.00 81.44 283 GLN A CA 1
ATOM 2195 C C . GLN A 1 283 ? -1.196 11.838 -32.975 1.00 81.44 283 GLN A C 1
ATOM 2197 O O . GLN A 1 283 ? -0.740 10.972 -32.234 1.00 81.44 283 GLN A O 1
ATOM 2202 N N . LEU A 1 284 ? -2.039 11.555 -33.967 1.00 87.75 284 LEU A N 1
ATOM 2203 C CA . LEU A 1 284 ? -2.418 10.186 -34.307 1.00 87.75 284 LEU A CA 1
ATOM 2204 C C . LEU A 1 284 ? -1.180 9.407 -34.777 1.00 87.75 284 LEU A C 1
ATOM 2206 O O . LEU A 1 284 ? -0.571 9.754 -35.786 1.00 87.75 284 LEU A O 1
ATOM 2210 N N . THR A 1 285 ? -0.819 8.347 -34.059 1.00 83.75 285 THR A N 1
ATOM 2211 C CA . THR A 1 285 ? 0.342 7.496 -34.372 1.00 83.75 285 THR A CA 1
ATOM 2212 C C . THR A 1 285 ? -0.054 6.102 -34.835 1.00 83.75 285 THR A C 1
ATOM 2214 O O . THR A 1 285 ? 0.713 5.452 -35.545 1.00 83.75 285 THR A O 1
ATOM 2217 N N . LYS A 1 286 ? -1.256 5.638 -34.475 1.00 83.38 286 LYS A N 1
ATOM 2218 C CA . LYS A 1 286 ? -1.802 4.358 -34.932 1.00 83.38 286 LYS A CA 1
ATOM 2219 C C . LYS A 1 286 ? -3.298 4.476 -35.188 1.00 83.38 286 LYS A C 1
ATOM 2221 O O . LYS A 1 286 ? -4.045 4.909 -34.314 1.00 83.38 286 LYS A O 1
ATOM 2226 N N . GLN A 1 287 ? -3.722 4.048 -36.372 1.00 87.62 287 GLN A N 1
ATOM 2227 C CA . GLN A 1 287 ? -5.121 4.007 -36.781 1.00 87.62 287 GLN A CA 1
ATOM 2228 C C . GLN A 1 287 ? -5.530 2.556 -37.038 1.00 87.62 287 GLN A C 1
ATOM 2230 O O . GLN A 1 287 ? -4.923 1.875 -37.861 1.00 87.62 287 GLN A O 1
ATOM 2235 N N . GLY A 1 288 ? -6.542 2.090 -36.317 1.00 79.31 288 GLY A N 1
ATOM 2236 C CA . GLY A 1 288 ? -7.247 0.838 -36.562 1.00 79.31 288 GLY A CA 1
ATOM 2237 C C . GLY A 1 288 ? -8.751 1.083 -36.662 1.00 79.31 288 GLY A C 1
ATOM 2238 O O . GLY A 1 288 ? -9.229 2.176 -36.351 1.00 79.31 288 GLY A O 1
ATOM 2239 N N . ASP A 1 289 ? -9.495 0.061 -37.081 1.00 74.44 289 ASP A N 1
ATOM 2240 C CA . ASP A 1 289 ? -10.926 0.194 -37.394 1.00 74.44 289 ASP A CA 1
ATOM 2241 C C . ASP A 1 289 ? -11.754 0.648 -36.184 1.00 74.44 289 ASP A C 1
ATOM 2243 O O . ASP A 1 289 ? -12.577 1.548 -36.307 1.00 74.44 289 ASP A O 1
ATOM 2247 N N . ASN A 1 290 ? -11.458 0.100 -34.999 1.00 82.62 290 ASN A N 1
ATOM 2248 C CA . ASN A 1 290 ? -12.152 0.415 -33.744 1.00 82.62 290 ASN A CA 1
ATOM 2249 C C . ASN A 1 290 ? -11.216 0.966 -32.660 1.00 82.62 290 ASN A C 1
ATOM 2251 O O . ASN A 1 290 ? -11.612 1.052 -31.502 1.00 82.62 290 ASN A O 1
ATOM 2255 N N . GLN A 1 291 ? -9.965 1.293 -32.994 1.00 90.38 291 GLN A N 1
ATOM 2256 C CA . GLN A 1 291 ? -8.989 1.799 -32.029 1.00 90.38 291 GLN A CA 1
ATOM 2257 C C . GLN A 1 291 ? -8.088 2.847 -32.681 1.00 90.38 291 GLN A C 1
ATOM 2259 O O . GLN A 1 291 ? -7.550 2.626 -33.763 1.00 90.38 291 GLN A O 1
ATOM 2264 N N . GLN A 1 292 ? -7.883 3.973 -32.008 1.00 89.25 292 GLN A N 1
ATOM 2265 C CA . GLN A 1 292 ? -6.923 4.995 -32.410 1.00 89.25 292 GLN A CA 1
ATOM 2266 C C . GLN A 1 292 ? -5.985 5.308 -31.254 1.00 89.25 292 GLN A C 1
ATOM 2268 O O . GLN A 1 292 ? -6.417 5.436 -30.111 1.00 89.25 292 GLN A O 1
ATOM 2273 N N . THR A 1 293 ? -4.695 5.427 -31.554 1.00 85.94 293 THR A N 1
ATOM 2274 C CA . THR A 1 293 ? -3.673 5.816 -30.584 1.00 85.94 293 THR A CA 1
ATOM 2275 C C . THR A 1 293 ? -3.118 7.170 -30.965 1.00 85.94 293 THR A C 1
ATOM 2277 O O . THR A 1 293 ? -2.592 7.351 -32.064 1.00 85.94 293 THR A O 1
ATOM 2280 N N . PHE A 1 294 ? -3.204 8.103 -30.031 1.00 85.88 294 PHE A N 1
ATOM 2281 C CA . PHE A 1 294 ? -2.596 9.415 -30.125 1.00 85.88 294 PHE A CA 1
ATOM 2282 C C . PHE A 1 294 ? -1.402 9.476 -29.199 1.00 85.88 294 PHE A C 1
ATOM 2284 O O . PHE A 1 294 ? -1.425 8.865 -28.136 1.00 85.88 294 PHE A O 1
ATOM 2291 N N . ALA A 1 295 ? -0.369 10.212 -29.577 1.00 76.81 295 ALA A N 1
ATOM 2292 C CA . ALA A 1 295 ? 0.817 10.335 -28.760 1.00 76.81 295 ALA A CA 1
ATOM 2293 C C . ALA A 1 295 ? 1.294 11.773 -28.627 1.00 76.81 295 ALA A C 1
ATOM 2295 O O . ALA A 1 295 ? 1.290 12.525 -29.601 1.00 76.81 295 ALA A O 1
ATOM 2296 N N . ALA A 1 296 ? 1.747 12.119 -27.428 1.00 72.56 296 ALA A N 1
ATOM 2297 C CA . ALA A 1 296 ? 2.395 13.386 -27.132 1.00 72.56 296 ALA A CA 1
ATOM 2298 C C . ALA A 1 296 ? 3.801 13.140 -26.577 1.00 72.56 296 ALA A C 1
ATOM 2300 O O . ALA A 1 296 ? 4.027 12.193 -25.818 1.00 72.56 296 ALA A O 1
ATOM 2301 N N . GLU A 1 297 ? 4.751 13.992 -26.963 1.00 70.44 297 GLU A N 1
ATOM 2302 C CA . GLU A 1 297 ? 6.078 14.014 -26.353 1.00 70.44 297 GLU A CA 1
ATOM 2303 C C . GLU A 1 297 ? 6.048 14.879 -25.098 1.00 70.44 297 GLU A C 1
ATOM 2305 O O . GLU A 1 297 ? 5.912 16.101 -25.168 1.00 70.44 297 GLU A O 1
ATOM 2310 N N . VAL A 1 298 ? 6.258 14.250 -23.949 1.00 63.03 298 VAL A N 1
ATOM 2311 C CA . VAL A 1 298 ? 6.416 14.949 -22.680 1.00 63.03 298 VAL A CA 1
ATOM 2312 C C . VAL A 1 298 ? 7.905 15.107 -22.406 1.00 63.03 298 VAL A C 1
ATOM 2314 O O . VAL A 1 298 ? 8.659 14.130 -22.359 1.00 63.03 298 VAL A O 1
ATOM 2317 N N . PHE A 1 299 ? 8.343 16.354 -22.240 1.00 49.34 299 PHE A N 1
ATOM 2318 C CA . PHE A 1 299 ? 9.709 16.652 -21.832 1.00 49.34 299 PHE A CA 1
ATOM 2319 C C . PHE A 1 299 ? 9.813 16.596 -20.313 1.00 49.34 299 PHE A C 1
ATOM 2321 O O . PHE A 1 299 ? 9.223 17.410 -19.605 1.00 49.34 299 PHE A O 1
ATOM 2328 N N . PHE A 1 300 ? 10.603 15.654 -19.814 1.00 49.19 300 PHE A N 1
ATOM 2329 C CA . PHE A 1 300 ? 10.881 15.552 -18.393 1.00 49.19 300 PHE A CA 1
ATOM 2330 C C . PHE A 1 300 ? 12.153 16.340 -18.088 1.00 49.19 300 PHE A C 1
ATOM 2332 O O . PHE A 1 300 ? 13.272 15.897 -18.351 1.00 49.19 300 PHE A O 1
ATOM 2339 N N . SER A 1 301 ? 11.980 17.530 -17.510 1.00 35.75 301 SER A N 1
ATOM 2340 C CA . SER A 1 301 ? 13.080 18.433 -17.138 1.00 35.75 301 SER A CA 1
ATOM 2341 C C . SER A 1 301 ? 14.096 17.787 -16.191 1.00 35.75 301 SER A C 1
ATOM 2343 O O . SER A 1 301 ? 15.267 18.153 -16.204 1.00 35.75 301 SER A O 1
ATOM 2345 N N . TYR A 1 302 ? 13.668 16.784 -15.422 1.00 39.12 302 TYR A N 1
ATOM 2346 C CA . TYR A 1 302 ? 14.483 16.082 -14.434 1.00 39.12 302 TYR A CA 1
ATOM 2347 C C . TYR A 1 302 ? 15.632 15.245 -15.032 1.00 39.12 302 TYR A C 1
ATOM 2349 O O . TYR A 1 302 ? 16.672 15.098 -14.396 1.00 39.12 302 TYR A O 1
ATOM 2357 N N . ASN A 1 303 ? 15.485 14.720 -16.253 1.00 40.03 303 ASN A N 1
ATOM 2358 C CA . ASN A 1 303 ? 16.529 13.936 -16.936 1.00 40.03 303 ASN A CA 1
ATOM 2359 C C . ASN A 1 303 ? 16.846 14.443 -18.354 1.00 40.03 303 ASN A C 1
ATOM 2361 O O . ASN A 1 303 ? 17.602 13.805 -19.085 1.00 40.03 303 ASN A O 1
ATOM 2365 N N . GLY A 1 304 ? 16.254 15.572 -18.757 1.00 41.81 304 GLY A N 1
ATOM 2366 C CA . GLY A 1 304 ? 16.452 16.179 -20.073 1.00 41.81 304 GLY A CA 1
ATOM 2367 C C . GLY A 1 304 ? 15.978 15.311 -21.241 1.00 41.81 304 GLY A C 1
ATOM 2368 O O . GLY A 1 304 ? 16.404 15.537 -22.373 1.00 41.81 304 GLY A O 1
ATOM 2369 N N . SER A 1 305 ? 15.133 14.307 -20.984 1.00 48.78 305 SER A N 1
ATOM 2370 C CA . SER A 1 305 ? 14.702 13.340 -21.992 1.00 48.78 305 SER A CA 1
ATOM 2371 C C . SER A 1 305 ? 13.217 13.477 -22.316 1.00 48.78 305 SER A C 1
ATOM 2373 O O . SER A 1 305 ? 12.386 13.838 -21.477 1.00 48.78 305 SER A O 1
ATOM 2375 N N . LYS A 1 306 ? 12.894 13.204 -23.579 1.00 59.25 306 LYS A N 1
ATOM 2376 C CA . LYS A 1 306 ? 11.530 13.190 -24.098 1.00 59.25 306 LYS A CA 1
ATOM 2377 C C . LYS A 1 306 ? 10.976 11.780 -23.990 1.00 59.25 306 LYS A C 1
ATOM 2379 O O . LYS A 1 306 ? 11.632 10.833 -24.420 1.00 59.25 306 LYS A O 1
ATOM 2384 N N . HIS A 1 307 ? 9.777 11.651 -23.442 1.00 65.50 307 HIS A N 1
ATOM 2385 C CA . HIS A 1 307 ? 9.061 10.381 -23.375 1.00 65.50 307 HIS A CA 1
ATOM 2386 C C . HIS A 1 307 ? 7.735 10.510 -24.098 1.00 65.50 307 HIS A C 1
ATOM 2388 O O . HIS A 1 307 ? 7.056 11.530 -24.000 1.00 65.50 307 HIS A O 1
ATOM 2394 N N . GLN A 1 308 ? 7.368 9.457 -24.816 1.00 71.31 308 GLN A N 1
ATOM 2395 C CA . GLN A 1 308 ? 6.109 9.396 -25.532 1.00 71.31 308 GLN A CA 1
ATOM 2396 C C . GLN A 1 308 ? 5.017 8.862 -24.603 1.00 71.31 308 GLN A C 1
ATOM 2398 O O . GLN A 1 308 ? 5.154 7.776 -24.036 1.00 71.31 308 GLN A O 1
ATOM 2403 N N . VAL A 1 309 ? 3.934 9.620 -24.464 1.00 71.94 309 VAL A N 1
ATOM 2404 C CA . VAL A 1 309 ? 2.720 9.203 -23.754 1.00 71.94 309 VAL A CA 1
ATOM 2405 C C . VAL A 1 309 ? 1.647 8.910 -24.787 1.00 71.94 309 VAL A C 1
ATOM 2407 O O . VAL A 1 309 ? 1.444 9.714 -25.693 1.00 71.94 309 VAL A O 1
ATOM 2410 N N . ASN A 1 310 ? 0.982 7.762 -24.658 1.00 81.88 310 ASN A N 1
ATOM 2411 C CA . ASN A 1 310 ? -0.032 7.303 -25.600 1.00 81.88 310 ASN A CA 1
ATOM 2412 C C . ASN A 1 310 ? -1.431 7.396 -24.983 1.00 81.88 310 ASN A C 1
ATOM 2414 O O . ASN A 1 310 ? -1.646 6.909 -23.877 1.00 81.88 310 ASN A O 1
ATOM 2418 N N . PHE A 1 311 ? -2.383 7.925 -25.739 1.00 82.44 311 PHE A N 1
ATOM 2419 C CA . PHE A 1 311 ? -3.805 7.987 -25.424 1.00 82.44 311 PHE A CA 1
ATOM 2420 C C . PHE A 1 311 ? -4.562 7.117 -26.419 1.00 82.44 311 PHE A C 1
ATOM 2422 O O . PHE A 1 311 ? -4.475 7.321 -27.632 1.00 82.44 311 PHE A O 1
ATOM 2429 N N . VAL A 1 312 ? -5.282 6.128 -25.915 1.00 90.88 312 VAL A N 1
ATOM 2430 C CA . VAL A 1 312 ? -5.982 5.130 -26.713 1.00 90.88 312 VAL A CA 1
ATOM 2431 C C . VAL A 1 312 ? -7.473 5.403 -26.632 1.00 90.88 312 VAL A C 1
ATOM 2433 O O . VAL A 1 312 ? -8.053 5.499 -25.551 1.00 90.88 312 VAL A O 1
ATOM 2436 N N . LEU A 1 313 ? -8.086 5.550 -27.802 1.00 91.25 313 LEU A N 1
ATOM 2437 C CA . LEU A 1 313 ? -9.523 5.661 -27.953 1.00 91.25 313 LEU A CA 1
ATOM 2438 C C . LEU A 1 313 ? -10.029 4.414 -28.650 1.00 91.25 313 LEU A C 1
ATOM 2440 O O . LEU A 1 313 ? -9.480 4.010 -29.672 1.00 91.25 313 LEU A O 1
ATOM 2444 N N . GLU A 1 314 ? -11.101 3.844 -28.125 1.00 92.00 314 GLU A N 1
ATOM 2445 C CA . GLU A 1 314 ? -11.782 2.697 -28.708 1.00 92.00 314 GLU A CA 1
ATOM 2446 C C . GLU A 1 314 ? -13.203 3.061 -29.105 1.00 92.00 314 GLU A C 1
ATOM 2448 O O . GLU A 1 314 ? -13.887 3.813 -28.408 1.00 92.00 314 GLU A O 1
ATOM 2453 N N . GLN A 1 315 ? -13.648 2.531 -30.239 1.00 90.75 315 GLN A N 1
ATOM 2454 C CA . GLN A 1 315 ? -14.998 2.741 -30.722 1.00 90.75 315 GLN A CA 1
ATOM 2455 C C . GLN A 1 315 ? -15.939 1.705 -30.100 1.00 90.75 315 GLN A C 1
ATOM 2457 O O . GLN A 1 315 ? -15.812 0.506 -30.335 1.00 90.75 315 GLN A O 1
ATOM 2462 N N . GLN A 1 316 ? -16.908 2.175 -29.317 1.00 88.06 316 GLN A N 1
ATOM 2463 C CA . GLN A 1 316 ? -17.967 1.368 -28.713 1.00 88.06 316 GLN A CA 1
ATOM 2464 C C . GLN A 1 316 ? -19.314 2.002 -29.048 1.00 88.06 316 GLN A C 1
ATOM 2466 O O . GLN A 1 316 ? -19.496 3.201 -28.848 1.00 88.06 316 GLN A O 1
ATOM 2471 N N . GLU A 1 317 ? -20.251 1.223 -29.596 1.00 84.00 317 GLU A N 1
ATOM 2472 C CA . GLU A 1 317 ? -21.591 1.711 -29.974 1.00 84.00 317 GLU A CA 1
ATOM 2473 C C . GLU A 1 317 ? -21.550 3.006 -30.824 1.00 84.00 317 GLU A C 1
ATOM 2475 O O . GLU A 1 317 ? -22.289 3.960 -30.580 1.00 84.00 317 GLU A O 1
ATOM 2480 N N . ASN A 1 318 ? -20.646 3.065 -31.813 1.00 82.38 318 ASN A N 1
ATOM 2481 C CA . ASN A 1 318 ? -20.372 4.244 -32.652 1.00 82.38 318 ASN A CA 1
ATOM 2482 C C . ASN A 1 318 ? -19.825 5.491 -31.919 1.00 82.38 318 ASN A C 1
ATOM 2484 O O . ASN A 1 318 ? -19.807 6.572 -32.506 1.00 82.38 318 ASN A O 1
ATOM 2488 N N . LYS A 1 319 ? -19.320 5.373 -30.686 1.00 90.12 319 LYS A N 1
ATOM 2489 C CA . LYS A 1 319 ? -18.654 6.462 -29.949 1.00 90.12 319 LYS A CA 1
ATOM 2490 C C . LYS A 1 319 ? -17.196 6.127 -29.685 1.00 90.12 319 LYS A C 1
ATOM 2492 O O . LYS A 1 319 ? -16.893 5.016 -29.272 1.00 90.12 319 LYS A O 1
ATOM 2497 N N . TRP A 1 320 ? -16.307 7.096 -29.870 1.00 94.12 320 TRP A N 1
ATOM 2498 C CA . TRP A 1 320 ? -14.924 6.969 -29.418 1.00 94.12 320 TRP A CA 1
ATOM 2499 C C . TRP A 1 320 ? -14.837 7.265 -27.926 1.00 94.12 320 TRP A C 1
ATOM 2501 O O . TRP A 1 320 ? -15.332 8.297 -27.472 1.00 94.12 320 TRP A O 1
ATOM 2511 N N . LEU A 1 321 ? -14.210 6.360 -27.181 1.00 94.25 321 LEU A N 1
ATOM 2512 C CA . LEU A 1 321 ? -14.066 6.437 -25.735 1.00 94.25 321 LEU A CA 1
ATOM 2513 C C . LEU A 1 321 ? -12.610 6.205 -25.342 1.00 94.25 321 LEU A C 1
ATOM 2515 O O . LEU A 1 321 ? -11.966 5.288 -25.841 1.00 94.25 321 LEU A O 1
ATOM 2519 N N . LEU A 1 322 ? -12.101 7.029 -24.436 1.00 90.50 322 LEU A N 1
ATOM 2520 C CA . LEU A 1 322 ? -10.765 6.916 -23.876 1.00 90.50 322 LEU A CA 1
ATOM 2521 C C . LEU A 1 322 ? -10.671 5.675 -22.986 1.00 90.50 322 LEU A C 1
ATOM 2523 O O . LEU A 1 322 ? -11.527 5.462 -22.122 1.00 90.50 322 LEU A O 1
ATOM 2527 N N . THR A 1 323 ? -9.621 4.882 -23.170 1.00 83.38 323 THR A N 1
ATOM 2528 C CA . THR A 1 323 ? -9.378 3.663 -22.385 1.00 83.38 323 THR A CA 1
ATOM 2529 C C . THR A 1 323 ? -8.185 3.778 -21.441 1.00 83.38 323 THR A C 1
ATOM 2531 O O . THR A 1 323 ? -8.056 2.958 -20.534 1.00 83.38 323 THR A O 1
ATOM 2534 N N . ASN A 1 324 ? -7.345 4.806 -21.591 1.00 75.38 324 ASN A N 1
ATOM 2535 C CA . ASN A 1 324 ? -6.215 5.071 -20.705 1.00 75.38 324 ASN A CA 1
ATOM 2536 C C . ASN A 1 324 ? -5.873 6.569 -20.623 1.00 75.38 324 ASN A C 1
ATOM 2538 O O . ASN A 1 324 ? -6.165 7.332 -21.543 1.00 75.38 324 ASN A O 1
ATOM 2542 N N . LEU A 1 325 ? -5.238 6.968 -19.520 1.00 71.50 325 LEU A N 1
ATOM 2543 C CA . LEU A 1 325 ? -4.694 8.306 -19.289 1.00 71.50 325 LEU A CA 1
ATOM 2544 C C . LEU A 1 325 ? -3.391 8.193 -18.499 1.00 71.50 325 LEU A C 1
ATOM 2546 O O . LEU A 1 325 ? -3.392 7.400 -17.529 1.00 71.50 325 LEU A O 1
#

Sequence (325 aa):
MSKKSLLLVVALLPLLAGATSSLAQKLAGRILLQVEAHGEAWYVNPTGLHRYYLGRPEYAWKIMRDLSTGISNDDLAKIPIGILNYNAPDKDGDGLADNLEEAIGTNPQKKDTDGDGYSDQEEIANNFNPAGDEKLPINLNFARQQAGKIFLQTESRGEAWYVNPNDLKRYYLGRPHDAFAIMRQFSLGISDANLKLIPVAVMVSDEFQPMPNNLSSPSTTTSSAAMSAQEVIQKIAHAFNRGDKNLFLQYAAPTAKKALEYSWDYLNEEGRKEIAVQLNGAQLTKQGDNQQTFAAEVFFSYNGSKHQVNFVLEQQENKWLLTNL

Secondary structure (DSSP, 8-state):
-------------------PPPHHHHTTT-EEEETTTT--EEEE-TTT--EEE-SSHHHHHHHHHHTPEEE-HHHHHTSPBPPP-S----SS-SS--HHHHHHHT--TT-SSSS-SSS-HHHHHHHTEETTEEEEP---HHHHHHTTT-EEEETTTT--EEEE-TTT--EEE-SSHHHHHHHHHHHPEEE-HHHHTTSPBP-------PPPPP---------S-PPPPHHHHHHHHHHHHHHT-HHHHHTTB-TTTHHHHHHHHHH--HHHHHHHHHHHHH-EEEEE-SSEEEEEEEEEETTTTEEEEEEEEEEEETTEEEE---

Radius of gyration: 27.12 Å; Cα contacts (8 Å, |Δi|>4): 507; chains: 1; bounding box: 90×79×74 Å

Solvent-accessible surface area (backbone atoms only — not comparable to full-atom values): 18735 Å² total; per-residue (Å²): 137,86,82,81,82,82,82,81,80,78,78,80,71,82,79,80,76,72,80,77,77,51,68,28,66,78,40,39,19,36,43,32,29,30,68,80,63,94,58,48,36,31,38,22,38,61,85,82,38,26,33,42,63,49,75,42,70,74,45,41,50,46,46,58,68,75,65,32,45,76,35,48,64,75,64,49,49,20,30,46,78,45,85,78,94,67,99,58,67,40,75,53,69,57,80,52,36,37,65,56,27,55,73,75,66,37,47,46,77,38,40,38,51,63,68,87,82,58,38,32,47,58,26,48,77,72,44,32,37,40,67,42,101,50,69,46,68,62,31,71,69,58,19,55,76,43,36,20,39,46,31,29,31,69,79,66,93,51,52,33,35,38,22,40,66,88,80,36,22,33,30,64,45,80,44,73,66,42,42,46,49,49,47,74,74,65,40,42,79,37,48,67,74,63,48,69,68,30,49,68,58,81,74,77,78,76,75,82,77,81,81,85,88,79,90,82,86,85,86,88,86,90,73,87,79,60,68,50,60,70,56,45,40,47,50,40,17,48,15,36,61,69,70,36,62,72,66,34,58,71,38,36,26,83,92,26,32,68,62,50,51,48,56,53,73,69,42,51,76,64,53,25,39,53,51,15,52,41,44,63,64,36,40,82,76,45,86,53,99,51,39,37,31,26,37,23,77,46,74,41,81,90,75,77,44,75,44,80,45,72,38,38,32,35,54,53,98,77,36,50,19,36,59,54,126